Protein AF-X8CNL7-F1 (afdb_monomer)

Organism: NCBI:txid1299331

Structure (mmCIF, N/CA/C/O backbone):
data_AF-X8CNL7-F1
#
_entry.id   AF-X8CNL7-F1
#
loop_
_atom_site.group_PDB
_atom_site.id
_atom_site.type_symbol
_atom_site.label_atom_id
_atom_site.label_alt_id
_atom_site.label_comp_id
_atom_site.label_asym_id
_atom_site.label_entity_id
_atom_site.label_seq_id
_atom_site.pdbx_PDB_ins_code
_atom_site.Cartn_x
_atom_site.Cartn_y
_atom_site.Cartn_z
_atom_site.occupancy
_atom_site.B_iso_or_equiv
_atom_site.auth_seq_id
_atom_site.auth_comp_id
_atom_site.auth_asym_id
_atom_site.auth_atom_id
_atom_site.pdbx_PDB_model_num
ATOM 1 N N . MET A 1 1 ? -10.445 -4.625 23.470 1.00 90.12 1 MET A N 1
ATOM 2 C CA . MET A 1 1 ? -9.528 -5.441 22.653 1.00 90.12 1 MET A CA 1
ATOM 3 C C . MET A 1 1 ? -8.374 -4.558 22.228 1.00 90.12 1 MET A C 1
ATOM 5 O O . MET A 1 1 ? -8.635 -3.478 21.712 1.00 90.12 1 MET A O 1
ATOM 9 N N . MET A 1 2 ? -7.136 -4.964 22.494 1.00 90.94 2 MET A N 1
ATOM 10 C CA . MET A 1 2 ? -5.951 -4.296 21.955 1.00 90.94 2 MET A CA 1
ATOM 11 C C . MET A 1 2 ? -5.417 -5.150 20.812 1.00 90.94 2 MET A C 1
ATOM 13 O O . MET A 1 2 ? -5.308 -6.360 20.966 1.00 90.94 2 MET A O 1
ATOM 17 N N . ILE A 1 3 ? -5.121 -4.517 19.686 1.00 90.19 3 ILE A N 1
ATOM 18 C CA . ILE A 1 3 ? -4.454 -5.136 18.543 1.00 90.19 3 ILE A CA 1
ATOM 19 C C . ILE A 1 3 ? -3.115 -4.431 18.408 1.00 90.19 3 ILE A C 1
ATOM 21 O O . ILE A 1 3 ? -3.074 -3.202 18.453 1.00 90.19 3 ILE A O 1
ATOM 25 N N . PHE A 1 4 ? -2.031 -5.176 18.259 1.00 90.12 4 PHE A N 1
ATOM 26 C CA . PHE A 1 4 ? -0.707 -4.603 18.075 1.00 90.12 4 PHE A CA 1
ATOM 27 C C . PHE A 1 4 ? 0.145 -5.489 17.172 1.00 90.12 4 PHE A C 1
ATOM 29 O O . PHE A 1 4 ? -0.166 -6.656 16.959 1.00 90.12 4 PHE A O 1
ATOM 36 N N . GLY A 1 5 ? 1.212 -4.909 16.639 1.00 88.69 5 GLY A N 1
ATOM 37 C CA . GLY A 1 5 ? 2.216 -5.607 15.851 1.00 88.69 5 GLY A CA 1
ATOM 38 C C . GLY A 1 5 ? 3.513 -4.812 15.829 1.00 88.69 5 GLY A C 1
ATOM 39 O O . GLY A 1 5 ? 3.517 -3.597 16.062 1.00 88.69 5 GLY A O 1
ATOM 40 N N . SER A 1 6 ? 4.617 -5.497 15.566 1.00 87.44 6 SER A N 1
ATOM 41 C CA . SER A 1 6 ? 5.941 -4.895 15.477 1.00 87.44 6 SER A CA 1
ATOM 42 C C . SER A 1 6 ? 6.808 -5.614 14.450 1.00 87.44 6 SER A C 1
ATOM 44 O O . SER A 1 6 ? 6.557 -6.757 14.087 1.00 87.44 6 SER A O 1
ATOM 46 N N . GLU A 1 7 ? 7.823 -4.904 13.972 1.00 85.75 7 GLU A N 1
ATOM 47 C CA . GLU A 1 7 ? 8.844 -5.388 13.049 1.00 85.75 7 GLU A CA 1
ATOM 48 C C . GLU A 1 7 ? 10.213 -4.980 13.601 1.00 85.75 7 GLU A C 1
ATOM 50 O O . GLU A 1 7 ? 10.369 -3.863 14.111 1.00 85.75 7 GLU A O 1
ATOM 55 N N . ASN A 1 8 ? 11.196 -5.876 13.520 1.00 88.19 8 ASN A N 1
ATOM 56 C CA . ASN A 1 8 ? 12.549 -5.682 14.043 1.00 88.19 8 ASN A CA 1
ATOM 57 C C . ASN A 1 8 ? 13.656 -6.078 13.046 1.00 88.19 8 ASN A C 1
ATOM 59 O O . ASN A 1 8 ? 14.796 -6.325 13.450 1.00 88.19 8 ASN A O 1
ATOM 63 N N . THR A 1 9 ? 13.362 -6.124 11.745 1.00 85.56 9 THR A N 1
ATOM 64 C CA . THR A 1 9 ? 14.305 -6.518 10.687 1.00 85.56 9 THR A CA 1
ATOM 65 C C . THR A 1 9 ? 15.624 -5.742 10.743 1.00 85.56 9 THR A C 1
ATOM 67 O O . THR A 1 9 ? 16.690 -6.316 10.499 1.00 85.56 9 THR A O 1
ATOM 70 N N . SER A 1 10 ? 15.604 -4.455 11.107 1.00 86.06 10 SER A N 1
ATOM 71 C CA . SER A 1 10 ? 16.843 -3.682 11.290 1.00 86.06 10 SER A CA 1
ATOM 72 C C . SER A 1 10 ? 17.705 -4.224 12.434 1.00 86.06 10 SER A C 1
ATOM 74 O O . SER A 1 10 ? 18.915 -4.390 12.261 1.00 86.06 10 SER A O 1
ATOM 76 N N . SER A 1 11 ? 17.097 -4.567 13.573 1.00 88.19 11 SER A N 1
ATOM 77 C CA . SER A 1 11 ? 17.786 -5.244 14.678 1.00 88.19 11 SER A CA 1
ATOM 78 C C . SER A 1 11 ? 18.286 -6.630 14.273 1.00 88.19 11 SER A C 1
ATOM 80 O O . SER A 1 11 ? 19.449 -6.939 14.520 1.00 88.19 11 SER A O 1
ATOM 82 N N . ILE A 1 12 ? 17.467 -7.443 13.594 1.00 86.94 12 ILE A N 1
ATOM 83 C CA . ILE A 1 12 ? 17.865 -8.790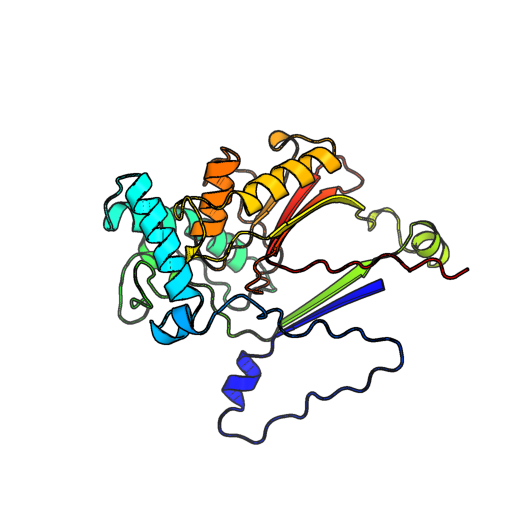 13.145 1.00 86.94 12 ILE A CA 1
ATOM 84 C C . ILE A 1 12 ? 19.127 -8.721 12.279 1.00 86.94 12 ILE A C 1
ATOM 86 O O . ILE A 1 12 ? 20.071 -9.475 12.506 1.00 86.94 12 ILE A O 1
ATOM 90 N N . ARG A 1 13 ? 19.184 -7.789 11.319 1.00 85.69 13 ARG A N 1
ATOM 91 C CA . ARG A 1 13 ? 20.371 -7.609 10.467 1.00 85.69 13 ARG A CA 1
ATOM 92 C C . ARG A 1 13 ? 21.580 -7.112 11.246 1.00 85.69 13 ARG A C 1
ATOM 94 O O . ARG A 1 13 ? 22.692 -7.564 10.987 1.00 85.69 13 ARG A O 1
ATOM 101 N N . TYR A 1 14 ? 21.380 -6.201 12.195 1.00 88.75 14 TYR A N 1
ATOM 102 C CA . TYR A 1 14 ? 22.463 -5.729 13.052 1.00 88.75 14 TYR A CA 1
ATOM 103 C C . TYR A 1 14 ? 23.063 -6.872 13.888 1.00 88.75 14 TYR A C 1
ATOM 105 O O . TYR A 1 14 ? 24.279 -6.938 14.042 1.00 88.75 14 TYR A O 1
ATOM 113 N N . PHE A 1 15 ? 22.250 -7.812 14.372 1.00 90.50 15 PHE A N 1
ATOM 114 C CA . PHE A 1 15 ? 22.705 -8.956 15.170 1.00 90.50 15 PHE A CA 1
ATOM 115 C C . PHE A 1 15 ? 22.973 -10.238 14.358 1.00 90.50 15 PHE A C 1
ATOM 117 O O . PHE A 1 15 ? 23.114 -11.304 14.949 1.00 90.50 15 PHE A O 1
ATOM 124 N N . ALA A 1 16 ? 23.072 -10.167 13.025 1.00 90.25 16 ALA A N 1
ATOM 125 C CA . ALA A 1 16 ? 23.247 -11.357 12.182 1.00 90.25 16 ALA A CA 1
ATOM 126 C C . ALA A 1 16 ? 24.501 -12.182 12.541 1.00 90.25 16 ALA A C 1
ATOM 128 O O . ALA A 1 16 ? 24.419 -13.405 12.619 1.00 90.25 16 ALA A O 1
ATOM 129 N N . ASP A 1 17 ? 25.612 -11.500 12.842 1.00 93.06 17 ASP A N 1
ATOM 130 C CA . ASP A 1 17 ? 26.907 -12.105 13.199 1.00 93.06 17 ASP A CA 1
ATOM 131 C C . ASP A 1 17 ? 27.286 -11.853 14.674 1.00 93.06 17 ASP A C 1
ATOM 133 O O . ASP A 1 17 ? 28.464 -11.752 15.023 1.00 93.06 17 ASP A O 1
ATOM 137 N N . ARG A 1 18 ? 26.291 -11.640 15.543 1.00 92.62 18 ARG A N 1
ATOM 138 C CA . ARG A 1 18 ? 26.471 -11.266 16.957 1.00 92.62 18 ARG A CA 1
ATOM 139 C C . ARG A 1 18 ? 25.543 -12.083 17.853 1.00 92.62 18 ARG A C 1
ATOM 141 O O . ARG A 1 18 ? 24.599 -12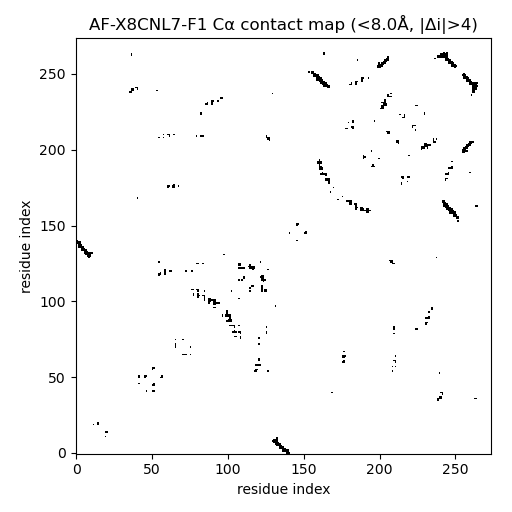.709 17.374 1.00 92.62 18 ARG A O 1
ATOM 148 N N . ASP A 1 19 ? 25.772 -12.009 19.160 1.00 90.94 19 ASP A N 1
ATOM 149 C CA . ASP A 1 19 ? 24.828 -12.544 20.140 1.00 90.94 19 ASP A CA 1
ATOM 150 C C . ASP A 1 19 ? 23.491 -11.813 20.016 1.00 90.94 19 ASP A C 1
ATOM 152 O O . ASP A 1 19 ? 23.419 -10.583 20.108 1.00 90.94 19 ASP A O 1
ATOM 156 N N . LYS A 1 20 ? 22.434 -12.579 19.750 1.00 88.06 20 LYS A N 1
ATOM 157 C CA . LYS A 1 20 ? 21.104 -12.031 19.507 1.00 88.06 20 LYS A CA 1
ATOM 158 C C . LYS A 1 20 ? 20.456 -11.643 20.837 1.00 88.06 20 LYS A C 1
ATOM 160 O O . LYS A 1 20 ? 20.507 -12.437 21.776 1.00 88.06 20 LYS A O 1
ATOM 165 N N . PRO A 1 21 ? 19.825 -10.462 20.925 1.00 82.62 21 PRO A N 1
ATOM 166 C CA . PRO A 1 21 ? 19.002 -10.130 22.076 1.00 82.62 21 PRO A CA 1
ATOM 167 C C . PRO A 1 21 ? 17.830 -11.110 22.179 1.00 82.62 21 PRO A C 1
ATOM 169 O O . PRO A 1 21 ? 17.233 -11.489 21.170 1.00 82.62 21 PRO A O 1
ATOM 172 N N . ASP A 1 22 ? 17.505 -11.501 23.407 1.00 82.94 22 ASP A N 1
ATOM 173 C CA . ASP A 1 22 ? 16.282 -12.238 23.689 1.00 82.94 22 ASP A CA 1
ATOM 174 C C . ASP A 1 22 ? 15.098 -11.264 23.648 1.00 82.94 22 ASP A C 1
ATOM 176 O O . ASP A 1 22 ? 15.059 -10.272 24.379 1.00 82.94 22 ASP A O 1
ATOM 180 N N . HIS A 1 23 ? 14.173 -11.520 22.728 1.00 77.19 23 HIS A N 1
ATOM 181 C CA . HIS A 1 23 ? 12.933 -10.764 22.561 1.00 77.19 23 HIS A CA 1
ATOM 182 C C . HIS A 1 23 ? 11.713 -11.554 23.038 1.00 77.19 23 HIS A C 1
ATOM 184 O O . HIS A 1 23 ? 10.586 -11.128 22.788 1.00 77.19 23 HIS A O 1
ATOM 190 N N . SER A 1 24 ? 11.921 -12.712 23.673 1.00 79.06 24 SER A N 1
ATOM 191 C CA . SER A 1 24 ? 10.829 -13.447 24.286 1.00 79.06 24 SER A CA 1
ATOM 192 C C . SER A 1 24 ? 10.202 -12.602 25.391 1.00 79.06 24 SER A C 1
ATOM 194 O O . SER A 1 24 ? 10.886 -11.966 26.193 1.00 79.06 24 SER A O 1
ATOM 196 N N . ASP A 1 25 ? 8.876 -12.566 25.393 1.00 72.75 25 ASP A N 1
ATOM 197 C CA . ASP A 1 25 ? 8.096 -11.902 26.423 1.00 72.75 25 ASP A CA 1
ATOM 198 C C . ASP A 1 25 ? 7.001 -12.859 26.889 1.00 72.75 25 ASP A C 1
ATOM 200 O O . ASP A 1 25 ? 6.460 -13.645 26.106 1.00 72.75 25 ASP A O 1
ATOM 204 N N . THR A 1 26 ? 6.699 -12.820 28.181 1.00 77.62 26 THR A N 1
ATOM 205 C CA . THR A 1 26 ? 5.620 -13.605 28.781 1.00 77.62 26 THR A CA 1
ATOM 206 C C . THR A 1 26 ? 4.558 -12.632 29.251 1.00 77.62 26 THR A C 1
ATOM 208 O O . THR A 1 26 ? 4.683 -12.012 30.304 1.00 77.62 26 THR A O 1
ATOM 211 N N . VAL A 1 27 ? 3.504 -12.486 28.455 1.00 71.44 27 VAL A N 1
ATOM 212 C CA . VAL A 1 27 ? 2.411 -11.570 28.778 1.00 71.44 27 VAL A CA 1
ATOM 213 C C . VAL A 1 27 ? 1.402 -12.282 29.677 1.00 71.44 27 VAL A C 1
ATOM 215 O O . VAL A 1 27 ? 0.866 -13.329 29.314 1.00 71.44 27 VAL A O 1
ATOM 218 N N . GLU A 1 28 ? 1.101 -11.702 30.839 1.00 76.19 28 GLU A N 1
ATOM 219 C CA . GLU A 1 28 ? -0.030 -12.144 31.657 1.00 76.19 28 GLU A CA 1
ATOM 220 C C . GLU A 1 28 ? -1.354 -11.775 30.962 1.00 76.19 28 GLU A C 1
ATOM 222 O O . GLU A 1 28 ? -1.642 -10.601 30.722 1.00 76.19 28 GLU A O 1
ATOM 227 N N . GLY A 1 29 ? -2.179 -12.775 30.635 1.00 73.81 29 GLY A N 1
ATOM 228 C CA . GLY A 1 29 ? -3.486 -12.587 29.998 1.00 73.81 29 GLY A CA 1
ATOM 229 C C . GLY A 1 29 ? -3.709 -13.496 28.789 1.00 73.81 29 GLY A C 1
ATOM 230 O O . GLY A 1 29 ? -2.989 -14.466 28.577 1.00 73.81 29 GLY A O 1
ATOM 231 N N . SER A 1 30 ? -4.745 -13.198 28.002 1.00 79.88 30 SER A N 1
ATOM 232 C CA . SER A 1 30 ? -5.021 -13.891 26.740 1.00 79.88 30 SER A CA 1
ATOM 233 C C . SER A 1 30 ? -4.338 -13.162 25.581 1.00 79.88 30 SER A C 1
ATOM 235 O O . SER A 1 30 ? -4.746 -12.049 25.238 1.00 79.88 30 SER A O 1
ATOM 237 N N . LEU A 1 31 ? -3.335 -13.793 24.975 1.00 82.94 31 LEU A N 1
ATOM 238 C CA . LEU A 1 31 ? -2.714 -13.358 23.726 1.00 82.94 31 LEU A CA 1
ATOM 239 C C . LEU A 1 31 ? -3.103 -14.338 22.616 1.00 82.94 31 LEU A C 1
ATOM 241 O O . LEU A 1 31 ? -2.922 -15.544 22.762 1.00 82.94 31 LEU A O 1
ATOM 245 N N . GLU A 1 32 ? -3.631 -13.810 21.517 1.00 84.19 32 GLU A N 1
ATOM 246 C CA . GLU A 1 32 ? -3.827 -14.553 20.273 1.00 84.19 32 GLU A CA 1
ATOM 247 C C . GLU A 1 32 ? -2.722 -14.124 19.305 1.00 84.19 32 GLU A C 1
ATOM 249 O O . GLU A 1 32 ? -2.742 -12.998 18.805 1.00 84.19 32 GLU A O 1
ATOM 254 N N . ASP A 1 33 ? -1.743 -15.001 19.080 1.00 82.19 33 ASP A N 1
ATOM 255 C CA . ASP A 1 33 ? -0.724 -14.793 18.054 1.00 82.19 33 ASP A CA 1
ATOM 256 C C . ASP A 1 33 ? -1.271 -15.249 16.696 1.00 82.19 33 ASP A C 1
ATOM 258 O O . ASP A 1 33 ? -1.655 -16.408 16.522 1.00 82.19 33 ASP A O 1
ATOM 262 N N . ARG A 1 34 ? -1.329 -14.318 15.740 1.00 81.12 34 ARG A N 1
ATOM 263 C CA . ARG A 1 34 ? -1.816 -14.555 14.372 1.00 81.12 34 ARG A CA 1
ATOM 264 C C . ARG A 1 34 ? -0.695 -14.922 13.396 1.00 81.12 34 ARG A C 1
ATOM 266 O O . ARG A 1 34 ? -0.958 -15.103 12.208 1.00 81.12 34 ARG A O 1
ATOM 273 N N . GLY A 1 35 ? 0.535 -15.052 13.889 1.00 78.62 35 GLY A N 1
ATOM 274 C CA . GLY A 1 35 ? 1.708 -15.395 13.103 1.00 78.62 35 GLY A CA 1
ATOM 275 C C . GLY A 1 35 ? 2.064 -14.332 12.064 1.00 78.62 35 GLY A C 1
ATOM 276 O O . GLY A 1 35 ? 1.620 -13.186 12.112 1.00 78.62 35 GLY A O 1
ATOM 277 N N . PHE A 1 36 ? 2.888 -14.732 11.097 1.00 68.06 36 PHE A N 1
ATOM 278 C CA . PHE A 1 36 ? 3.381 -13.836 10.048 1.00 68.06 36 PHE A CA 1
ATOM 279 C C . PHE A 1 36 ? 2.400 -13.631 8.883 1.00 68.06 36 PHE A C 1
ATOM 281 O O . PHE A 1 36 ? 2.638 -12.768 8.043 1.00 68.06 36 PHE A O 1
ATOM 288 N N . GLY A 1 37 ? 1.327 -14.428 8.803 1.00 66.94 37 GLY A N 1
ATOM 289 C CA . GLY A 1 37 ? 0.326 -14.319 7.735 1.00 66.94 37 GLY A CA 1
ATOM 290 C C . GLY A 1 37 ? 0.812 -14.748 6.343 1.00 66.94 37 GLY A C 1
ATOM 291 O O . GLY A 1 37 ? 0.239 -14.324 5.347 1.00 66.94 37 GLY A O 1
ATOM 292 N N . TYR A 1 38 ? 1.860 -15.578 6.245 1.00 64.75 38 TYR A N 1
ATOM 293 C CA . TYR A 1 38 ? 2.406 -16.022 4.951 1.00 64.75 38 TYR A CA 1
ATOM 294 C C . TYR A 1 38 ? 1.690 -17.230 4.327 1.00 64.75 38 TYR A C 1
ATOM 296 O O . TYR A 1 38 ? 2.027 -17.644 3.213 1.00 64.75 38 TYR A O 1
ATOM 304 N N . ASP A 1 39 ? 0.711 -17.803 5.024 1.00 63.47 39 ASP A N 1
ATOM 305 C CA . ASP A 1 39 ? 0.024 -19.013 4.586 1.00 63.47 39 ASP A CA 1
ATOM 306 C C . ASP A 1 39 ? -0.715 -18.783 3.255 1.00 63.47 39 ASP A C 1
ATOM 308 O O . ASP A 1 39 ? -1.559 -17.899 3.119 1.00 63.47 39 ASP A O 1
ATOM 312 N N . GLY A 1 40 ? -0.388 -19.590 2.239 1.00 64.25 40 GLY A N 1
ATOM 313 C 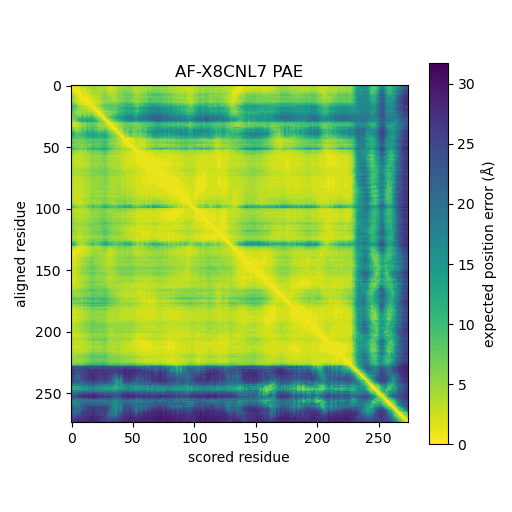CA . GLY A 1 40 ? -1.033 -19.543 0.920 1.00 64.25 40 GLY A CA 1
ATOM 314 C C . GLY A 1 40 ? -0.550 -18.436 -0.032 1.00 64.25 40 GLY A C 1
ATOM 315 O O . GLY A 1 40 ? -1.130 -18.282 -1.115 1.00 64.25 40 GLY A O 1
ATOM 316 N N . LEU A 1 41 ? 0.497 -17.679 0.326 1.00 65.00 41 LEU A N 1
ATOM 317 C CA . LEU A 1 41 ? 1.161 -16.722 -0.580 1.00 65.00 41 LEU A CA 1
ATOM 318 C C . LEU A 1 41 ? 2.048 -17.401 -1.628 1.00 65.00 41 LEU A C 1
ATOM 320 O O . LEU A 1 41 ? 2.232 -16.874 -2.724 1.00 65.00 41 LEU A O 1
ATOM 324 N N . PHE A 1 42 ? 2.599 -18.559 -1.278 1.00 72.75 42 PHE A N 1
ATOM 325 C CA . PHE A 1 42 ? 3.479 -19.348 -2.127 1.00 72.75 42 PHE A CA 1
ATOM 326 C C . PHE A 1 42 ? 2.953 -20.778 -2.184 1.00 72.75 42 PHE A C 1
ATOM 328 O O . PHE A 1 42 ? 2.459 -21.304 -1.186 1.00 72.75 42 PHE A O 1
ATOM 335 N N . ASP A 1 43 ? 3.079 -21.401 -3.346 1.00 79.50 43 ASP A N 1
ATOM 336 C CA . ASP A 1 43 ? 2.895 -22.837 -3.523 1.00 79.50 43 ASP A CA 1
ATOM 337 C C . ASP A 1 43 ? 4.205 -23.461 -4.031 1.00 79.50 43 ASP A C 1
ATOM 339 O O . ASP A 1 43 ? 5.103 -22.767 -4.520 1.00 79.50 43 ASP A O 1
ATOM 343 N N . ASP A 1 44 ? 4.336 -24.782 -3.917 1.00 83.88 44 ASP A N 1
ATOM 344 C CA . ASP A 1 44 ? 5.562 -25.480 -4.319 1.00 83.88 44 ASP A CA 1
ATOM 345 C C . ASP A 1 44 ? 5.929 -25.222 -5.792 1.00 83.88 44 ASP A C 1
ATOM 347 O O . ASP A 1 44 ? 7.108 -25.178 -6.150 1.00 83.88 44 ASP A O 1
ATOM 351 N N . TYR A 1 45 ? 4.929 -25.009 -6.655 1.00 88.06 45 TYR A N 1
ATOM 352 C CA . TYR A 1 45 ? 5.131 -24.779 -8.082 1.00 88.06 45 TYR A CA 1
ATOM 353 C C . TYR A 1 45 ? 5.730 -23.395 -8.363 1.00 88.06 45 TYR A C 1
ATOM 355 O O . TYR A 1 45 ? 6.733 -23.278 -9.067 1.00 88.06 45 TYR A O 1
ATOM 363 N N . THR A 1 46 ? 5.153 -22.340 -7.798 1.00 86.88 46 THR A N 1
ATOM 364 C CA . THR A 1 46 ? 5.631 -20.955 -7.890 1.00 86.88 46 THR A CA 1
ATOM 365 C C . THR A 1 46 ? 7.031 -20.828 -7.287 1.00 86.88 46 THR A C 1
ATOM 367 O O . THR A 1 46 ? 7.916 -20.232 -7.910 1.00 86.88 46 THR A O 1
ATOM 370 N N . VAL A 1 47 ? 7.287 -21.477 -6.146 1.00 86.06 47 VAL A N 1
ATOM 371 C CA . VAL A 1 47 ? 8.619 -21.552 -5.522 1.00 86.06 47 VAL A CA 1
ATOM 372 C C . VAL A 1 47 ? 9.630 -22.243 -6.435 1.00 86.06 47 VAL A C 1
ATOM 374 O O . VAL A 1 47 ? 10.717 -21.701 -6.646 1.00 86.06 47 VAL A O 1
ATOM 377 N N . ALA A 1 48 ? 9.273 -23.381 -7.042 1.00 89.25 48 ALA A N 1
ATOM 378 C CA . ALA A 1 48 ? 10.144 -24.101 -7.977 1.00 89.25 48 ALA A CA 1
ATOM 379 C C . ALA A 1 48 ? 10.549 -23.261 -9.204 1.00 89.25 48 ALA A C 1
ATOM 381 O O . ALA A 1 48 ? 11.598 -23.508 -9.797 1.00 89.25 48 ALA A O 1
ATOM 382 N N . HIS A 1 49 ? 9.758 -22.243 -9.557 1.00 90.62 49 HIS A N 1
ATOM 383 C CA . HIS A 1 49 ? 10.025 -21.323 -10.667 1.00 90.62 49 HIS A CA 1
ATOM 384 C C . HIS A 1 49 ? 10.602 -19.968 -10.220 1.00 90.62 49 HIS A C 1
ATOM 386 O O . HIS A 1 49 ? 10.668 -19.028 -11.011 1.00 90.62 49 HIS A O 1
ATOM 392 N N . GLY A 1 50 ? 11.049 -19.850 -8.966 1.00 85.19 50 GLY A N 1
ATOM 393 C CA . GLY A 1 50 ? 11.725 -18.655 -8.455 1.00 85.19 50 GLY A CA 1
ATOM 394 C C . GLY A 1 50 ? 10.794 -17.518 -8.021 1.00 85.19 50 GLY A C 1
ATOM 395 O O . GLY A 1 50 ? 11.277 -16.437 -7.682 1.00 85.19 50 GLY A O 1
ATOM 396 N N . LEU A 1 51 ? 9.477 -17.743 -7.954 1.00 85.12 51 LEU A N 1
ATOM 397 C CA . LEU A 1 51 ? 8.483 -16.770 -7.474 1.00 85.12 51 LEU A CA 1
ATOM 398 C C . LEU A 1 51 ? 8.375 -16.760 -5.940 1.00 85.12 51 LEU A C 1
ATOM 400 O O . LEU A 1 51 ? 7.289 -16.768 -5.369 1.00 85.12 51 LEU A O 1
ATOM 404 N N . ILE A 1 52 ? 9.526 -16.732 -5.270 1.00 79.19 52 ILE A N 1
ATOM 405 C CA . ILE A 1 52 ? 9.655 -16.861 -3.808 1.00 79.19 52 ILE A CA 1
ATOM 406 C C . ILE A 1 52 ? 9.503 -15.503 -3.108 1.00 79.19 52 ILE A C 1
ATOM 408 O O . ILE A 1 52 ? 9.122 -15.425 -1.947 1.00 79.19 52 ILE A O 1
ATOM 412 N N . GLY A 1 53 ? 9.830 -14.410 -3.800 1.00 79.69 53 GLY A N 1
ATOM 413 C CA . GLY A 1 53 ? 9.782 -13.060 -3.243 1.00 79.69 53 GLY A CA 1
ATOM 414 C C . GLY A 1 53 ? 8.632 -12.236 -3.808 1.00 79.69 53 GLY A C 1
ATOM 415 O O . GLY A 1 53 ? 8.352 -12.295 -5.007 1.00 79.69 53 GLY A O 1
ATOM 416 N N . ALA A 1 54 ? 8.048 -11.380 -2.966 1.00 84.69 54 ALA A N 1
ATOM 417 C CA . ALA A 1 54 ? 7.023 -10.423 -3.378 1.00 84.69 54 ALA A CA 1
ATOM 418 C C . ALA A 1 54 ? 7.424 -9.577 -4.610 1.00 84.69 54 ALA A C 1
ATOM 420 O O . ALA A 1 54 ? 6.593 -9.461 -5.510 1.00 84.69 54 ALA A O 1
ATOM 421 N N . PRO A 1 55 ? 8.670 -9.057 -4.748 1.00 88.44 55 PRO A N 1
ATOM 422 C CA . PRO A 1 55 ? 9.042 -8.271 -5.927 1.00 88.44 55 PRO A CA 1
ATOM 423 C C . PRO A 1 55 ? 8.864 -9.012 -7.256 1.00 88.44 55 PRO A C 1
ATOM 425 O O . PRO A 1 55 ? 8.389 -8.419 -8.219 1.00 88.44 55 PRO A O 1
ATOM 428 N N . ALA A 1 56 ? 9.199 -10.306 -7.310 1.00 90.00 56 ALA A N 1
ATOM 429 C CA . ALA A 1 56 ? 9.087 -11.090 -8.538 1.00 90.00 56 ALA A CA 1
ATOM 430 C C . ALA A 1 56 ? 7.620 -11.310 -8.938 1.00 90.00 56 ALA A C 1
ATOM 432 O O . ALA A 1 56 ? 7.269 -11.162 -10.105 1.00 90.00 56 ALA A O 1
ATOM 433 N N . GLN A 1 57 ? 6.753 -11.613 -7.968 1.00 90.31 57 GLN A N 1
ATOM 434 C CA . GLN A 1 57 ? 5.325 -11.812 -8.224 1.00 90.31 57 GLN A CA 1
ATOM 435 C C . GLN A 1 57 ? 4.618 -10.506 -8.599 1.00 90.31 57 GLN A C 1
ATOM 437 O O . GLN A 1 57 ? 3.890 -10.462 -9.589 1.00 90.31 57 GLN A O 1
ATOM 442 N N . TYR A 1 58 ? 4.870 -9.423 -7.860 1.00 92.19 58 TYR A N 1
ATOM 443 C CA . TYR A 1 58 ? 4.308 -8.115 -8.191 1.00 92.19 58 TYR A CA 1
ATOM 444 C C . TYR A 1 58 ? 4.834 -7.593 -9.531 1.00 92.19 58 TYR A C 1
ATOM 446 O O . TYR A 1 58 ? 4.054 -7.041 -10.298 1.00 92.19 58 TYR A O 1
ATOM 454 N N . GLY A 1 59 ? 6.095 -7.871 -9.882 1.00 94.38 59 GLY A N 1
ATOM 455 C CA . GLY A 1 59 ? 6.659 -7.524 -11.188 1.00 94.38 59 GLY A CA 1
ATOM 456 C C . GLY A 1 59 ? 5.938 -8.190 -12.366 1.00 94.38 59 GLY A C 1
ATOM 457 O O . GLY A 1 59 ? 5.798 -7.570 -13.424 1.00 94.38 59 GLY A O 1
ATOM 458 N N . LEU A 1 60 ? 5.414 -9.412 -12.191 1.00 94.75 60 LEU A N 1
ATOM 459 C CA . LEU A 1 60 ? 4.555 -10.059 -13.192 1.00 94.75 60 LEU A CA 1
ATOM 460 C C . LEU A 1 60 ? 3.227 -9.312 -13.364 1.00 94.75 60 LEU A C 1
ATOM 462 O O . LEU A 1 60 ? 2.836 -9.025 -14.494 1.00 94.75 60 LEU A O 1
ATOM 466 N N . LEU A 1 61 ? 2.561 -8.966 -12.259 1.00 95.44 61 LEU A N 1
ATOM 467 C CA . LEU A 1 61 ? 1.291 -8.226 -12.272 1.00 95.44 61 LEU A CA 1
ATOM 468 C C . LEU A 1 61 ? 1.455 -6.824 -12.879 1.00 95.44 61 LEU A C 1
ATOM 470 O O . LEU A 1 61 ? 0.642 -6.378 -13.686 1.00 95.44 61 LEU A O 1
ATOM 474 N N . GLU A 1 62 ? 2.548 -6.150 -12.540 1.00 96.50 62 GLU A N 1
ATOM 475 C CA . GLU A 1 62 ? 2.905 -4.828 -13.047 1.00 96.50 62 GLU A CA 1
ATOM 476 C C . GLU A 1 62 ? 3.118 -4.852 -14.568 1.00 96.50 62 GLU A C 1
ATOM 478 O O . GLU A 1 62 ? 2.575 -4.028 -15.307 1.00 96.50 62 GLU A O 1
ATOM 483 N N . ASN A 1 63 ? 3.848 -5.854 -15.066 1.00 97.88 63 ASN A N 1
ATOM 484 C CA . ASN A 1 63 ? 4.042 -6.046 -16.499 1.00 97.88 63 ASN A CA 1
ATOM 485 C C . ASN A 1 63 ? 2.763 -6.480 -17.226 1.00 97.88 63 ASN A C 1
ATOM 487 O O . ASN A 1 63 ? 2.562 -6.079 -18.374 1.00 97.88 63 ASN A O 1
ATOM 491 N N . ALA A 1 64 ? 1.886 -7.248 -16.576 1.00 97.25 64 ALA A N 1
ATOM 492 C CA . ALA A 1 64 ? 0.575 -7.594 -17.115 1.00 97.25 64 ALA A CA 1
ATOM 493 C C . ALA A 1 64 ? -0.291 -6.333 -17.289 1.00 97.25 64 ALA A C 1
ATOM 495 O O . ALA A 1 64 ? -0.828 -6.098 -18.375 1.00 97.25 64 ALA A O 1
ATOM 496 N N . ARG A 1 65 ? -0.353 -5.462 -16.271 1.00 97.44 65 ARG A N 1
ATOM 497 C CA . ARG A 1 65 ? -1.026 -4.157 -16.372 1.00 97.44 65 ARG A CA 1
ATOM 498 C C . ARG A 1 65 ? -0.425 -3.297 -17.485 1.00 97.44 65 ARG A C 1
ATOM 500 O O . ARG A 1 65 ? -1.168 -2.791 -18.323 1.00 97.44 65 ARG A O 1
ATOM 507 N N . ARG A 1 66 ? 0.905 -3.180 -17.555 1.00 98.12 66 ARG A N 1
ATOM 508 C CA . ARG A 1 66 ? 1.596 -2.447 -18.631 1.00 98.12 66 ARG A CA 1
ATOM 509 C C . ARG A 1 66 ? 1.199 -2.946 -20.020 1.00 98.12 66 ARG A C 1
ATOM 511 O O . ARG A 1 66 ? 0.949 -2.134 -20.909 1.00 98.12 66 ARG A O 1
ATOM 518 N N . ALA A 1 67 ? 1.136 -4.267 -20.203 1.00 98.06 67 ALA A N 1
ATOM 519 C CA . ALA A 1 67 ? 0.731 -4.879 -21.464 1.00 98.06 67 ALA A CA 1
ATOM 520 C C . ALA A 1 67 ? -0.718 -4.522 -21.834 1.00 98.06 67 ALA A C 1
ATOM 522 O O . ALA A 1 67 ? -0.959 -4.138 -22.977 1.00 98.06 67 ALA A O 1
ATOM 523 N N . ARG A 1 68 ? -1.657 -4.561 -20.874 1.00 97.25 68 ARG A N 1
ATOM 524 C CA . ARG A 1 68 ? -3.053 -4.121 -21.074 1.00 97.25 68 ARG A CA 1
ATOM 525 C C . ARG A 1 68 ? -3.146 -2.660 -21.516 1.00 97.25 68 ARG A C 1
ATOM 527 O O . ARG A 1 68 ? -3.958 -2.346 -22.379 1.00 97.25 68 ARG A O 1
ATOM 534 N N . LEU A 1 69 ? -2.324 -1.780 -20.945 1.00 97.00 69 LEU A N 1
ATOM 535 C CA . LEU A 1 69 ? -2.313 -0.352 -21.282 1.00 97.00 69 LEU A CA 1
ATOM 536 C C . LEU A 1 69 ? -1.579 -0.029 -22.593 1.00 97.00 69 LEU A C 1
ATOM 538 O O . LEU A 1 69 ? -1.664 1.096 -23.076 1.00 97.00 69 LEU A O 1
ATOM 542 N N . GLY A 1 70 ? -0.849 -0.987 -23.174 1.00 97.94 70 GLY A N 1
ATOM 543 C CA . GLY A 1 70 ? -0.069 -0.765 -24.394 1.00 97.94 70 GLY A CA 1
ATOM 544 C C . GLY A 1 70 ? 1.113 0.194 -24.209 1.00 97.94 70 GLY A C 1
ATOM 545 O O . GLY A 1 70 ? 1.597 0.764 -25.185 1.00 97.94 70 GLY A O 1
ATOM 546 N N . LEU A 1 71 ? 1.581 0.380 -22.971 1.00 98.19 71 LEU A N 1
ATOM 547 C CA . LEU A 1 71 ? 2.652 1.321 -22.650 1.00 98.19 71 LEU A CA 1
ATOM 548 C C . LEU A 1 71 ? 4.037 0.720 -22.901 1.00 98.19 71 LEU A C 1
ATOM 550 O O . LEU A 1 71 ? 4.300 -0.468 -22.653 1.00 98.19 71 LEU A O 1
ATOM 554 N N . SER A 1 72 ? 4.962 1.573 -23.348 1.00 98.38 72 SER A N 1
ATOM 555 C CA . SER A 1 72 ? 6.371 1.205 -23.427 1.00 98.38 72 SER A CA 1
ATOM 556 C C . SER A 1 72 ? 6.958 0.999 -22.025 1.00 98.38 72 SER A C 1
ATOM 558 O O . SER A 1 72 ? 6.411 1.447 -21.016 1.00 98.38 72 SER A O 1
ATOM 560 N N . VAL A 1 73 ? 8.107 0.323 -21.944 1.00 97.62 73 VAL A N 1
ATOM 561 C CA . VAL A 1 73 ? 8.818 0.131 -20.666 1.00 97.62 73 VAL A CA 1
ATOM 562 C C . VAL A 1 73 ? 9.193 1.474 -20.029 1.00 97.62 73 VAL A C 1
ATOM 564 O O . VAL A 1 73 ? 9.108 1.619 -18.812 1.00 97.62 73 VAL A O 1
ATOM 567 N N . ALA A 1 74 ? 9.607 2.454 -20.838 1.00 97.19 74 ALA A N 1
ATOM 568 C CA . ALA A 1 74 ? 10.007 3.768 -20.346 1.00 97.19 74 ALA A CA 1
ATOM 569 C C . ALA A 1 74 ? 8.805 4.572 -19.830 1.00 97.19 74 ALA A C 1
ATOM 571 O O . ALA A 1 74 ? 8.889 5.145 -18.743 1.00 97.19 74 ALA A O 1
ATOM 572 N N . ASP A 1 75 ? 7.691 4.554 -20.565 1.00 98.19 75 ASP A N 1
ATOM 573 C CA . ASP A 1 75 ? 6.481 5.296 -20.194 1.00 98.19 75 ASP A CA 1
ATOM 574 C C . ASP A 1 75 ? 5.861 4.730 -18.918 1.00 98.19 75 ASP A C 1
ATOM 576 O O . ASP A 1 75 ? 5.591 5.470 -17.978 1.00 98.19 75 ASP A O 1
ATOM 580 N N . TYR A 1 76 ? 5.748 3.403 -18.813 1.00 98.19 76 TYR A N 1
ATOM 581 C CA . TYR A 1 76 ? 5.214 2.775 -17.605 1.00 98.19 76 TYR A CA 1
ATOM 582 C C . TYR A 1 76 ? 6.104 3.015 -16.381 1.00 98.19 76 TYR A C 1
ATOM 584 O O . TYR A 1 76 ? 5.624 3.210 -15.266 1.00 98.19 76 TYR A O 1
ATOM 592 N N . ARG A 1 77 ? 7.430 3.044 -16.570 1.00 97.75 77 ARG A N 1
ATOM 593 C CA . ARG A 1 77 ? 8.348 3.399 -15.483 1.00 97.75 77 ARG A CA 1
ATOM 594 C C . ARG A 1 77 ? 8.134 4.836 -15.020 1.00 97.75 77 ARG A C 1
ATOM 596 O O . ARG A 1 77 ? 8.183 5.078 -13.816 1.00 97.75 77 ARG A O 1
ATOM 603 N N . ARG A 1 78 ? 7.887 5.765 -15.947 1.00 98.00 78 ARG A N 1
ATOM 604 C CA . ARG A 1 78 ? 7.532 7.149 -15.619 1.00 98.00 78 ARG A CA 1
ATOM 605 C C . ARG A 1 78 ? 6.223 7.215 -14.833 1.00 98.00 78 ARG A C 1
ATOM 607 O O . ARG A 1 78 ? 6.238 7.850 -13.785 1.00 98.00 78 ARG A O 1
ATOM 614 N N . GLU A 1 79 ? 5.178 6.486 -15.233 1.00 97.44 79 GLU A N 1
ATOM 615 C CA . GLU A 1 79 ? 3.925 6.414 -14.458 1.00 97.44 79 GLU A CA 1
ATOM 616 C C . GLU A 1 79 ? 4.159 5.916 -13.024 1.00 97.44 79 GLU A C 1
ATOM 618 O O . GLU A 1 79 ? 3.659 6.512 -12.072 1.00 97.44 79 GLU A O 1
ATOM 623 N N . MET A 1 80 ? 4.969 4.864 -12.833 1.00 97.81 80 MET A N 1
ATOM 624 C CA . MET A 1 80 ? 5.327 4.390 -11.486 1.00 97.81 80 MET A CA 1
ATOM 625 C C . MET A 1 80 ? 6.036 5.477 -10.662 1.00 97.81 80 MET A C 1
ATOM 627 O O . MET A 1 80 ? 5.776 5.626 -9.468 1.00 97.81 80 MET A O 1
ATOM 631 N N . GLY A 1 81 ? 6.938 6.240 -11.286 1.00 97.25 81 GLY A N 1
ATOM 632 C CA . GLY A 1 81 ? 7.635 7.353 -10.642 1.00 97.25 81 GLY A CA 1
ATOM 633 C C . GLY A 1 81 ? 6.705 8.508 -10.270 1.00 97.25 81 GLY A C 1
ATOM 634 O O . GLY A 1 81 ? 6.813 9.042 -9.167 1.00 97.25 81 GLY A O 1
ATOM 635 N N . GLU A 1 82 ? 5.786 8.876 -11.161 1.00 96.88 82 GLU A N 1
ATOM 636 C CA . GLU A 1 82 ? 4.779 9.923 -10.944 1.00 96.88 82 GLU A CA 1
ATOM 637 C C . GLU A 1 82 ? 3.809 9.547 -9.827 1.00 96.88 82 GLU A C 1
ATOM 639 O O . GLU A 1 82 ? 3.510 10.384 -8.976 1.00 96.88 82 GLU A O 1
ATOM 644 N N . LEU A 1 83 ? 3.421 8.272 -9.748 1.00 95.25 83 LEU A N 1
ATOM 645 C CA . LEU A 1 83 ? 2.613 7.755 -8.651 1.00 95.25 83 LEU A CA 1
ATOM 646 C C . LEU A 1 83 ? 3.342 7.850 -7.303 1.00 95.25 83 LEU A C 1
ATOM 648 O O . LEU A 1 83 ? 2.739 8.244 -6.308 1.00 95.25 83 LEU A O 1
ATOM 652 N N . PHE A 1 84 ? 4.624 7.468 -7.238 1.00 94.81 84 PHE A N 1
ATOM 653 C CA . PHE A 1 84 ? 5.349 7.311 -5.968 1.00 94.81 84 PHE A CA 1
ATOM 654 C C . PHE A 1 84 ? 6.077 8.567 -5.478 1.00 94.81 84 PHE A C 1
ATOM 656 O O . PHE A 1 84 ? 6.294 8.699 -4.270 1.00 94.81 84 PHE A O 1
ATOM 663 N N . ALA A 1 85 ? 6.418 9.526 -6.342 1.00 94.62 85 ALA A N 1
ATOM 664 C CA . ALA A 1 85 ? 7.076 10.761 -5.907 1.00 94.62 85 ALA A CA 1
ATOM 665 C C . ALA A 1 85 ? 6.277 11.506 -4.809 1.00 94.62 85 ALA A C 1
ATOM 667 O O . ALA A 1 85 ? 6.864 11.824 -3.766 1.00 94.62 85 ALA A O 1
ATOM 668 N N . PRO A 1 86 ? 4.945 11.691 -4.922 1.00 92.12 86 PRO A N 1
ATOM 669 C CA . PRO A 1 86 ? 4.154 12.298 -3.852 1.00 92.12 86 PRO A CA 1
ATOM 670 C C . PRO A 1 86 ? 4.142 11.494 -2.539 1.00 92.12 86 PRO A C 1
ATOM 672 O O . PRO A 1 86 ? 4.158 12.105 -1.467 1.00 92.12 86 PRO A O 1
ATOM 675 N N . PHE A 1 87 ? 4.190 10.151 -2.582 1.00 91.38 87 PHE A N 1
ATOM 676 C CA . PHE A 1 87 ? 4.321 9.325 -1.368 1.00 91.38 87 PHE A CA 1
ATOM 677 C C . PHE A 1 87 ? 5.603 9.673 -0.607 1.00 91.38 87 PHE A C 1
ATOM 679 O O . PHE A 1 87 ? 5.574 9.840 0.614 1.00 91.38 87 PHE A O 1
ATOM 686 N N . THR A 1 88 ? 6.725 9.849 -1.312 1.00 93.06 88 THR A N 1
ATOM 687 C CA . THR A 1 88 ? 8.004 10.183 -0.662 1.00 93.06 88 THR A CA 1
ATOM 688 C C . THR A 1 88 ? 7.985 11.564 -0.008 1.00 93.06 88 THR A C 1
ATOM 690 O O . THR A 1 88 ? 8.541 11.739 1.075 1.00 93.06 88 THR A O 1
ATOM 693 N N . LYS A 1 89 ? 7.281 12.533 -0.603 1.00 92.69 89 LYS A N 1
ATOM 694 C CA . LYS A 1 89 ? 7.092 13.875 -0.036 1.00 92.69 89 LYS A CA 1
ATOM 695 C C . LYS A 1 89 ? 6.295 13.849 1.264 1.00 92.69 89 LYS A C 1
ATOM 697 O O . LYS A 1 89 ? 6.587 14.614 2.186 1.00 92.69 89 LYS A O 1
ATOM 702 N N . VAL A 1 90 ? 5.286 12.985 1.353 1.00 90.69 90 VAL A N 1
ATOM 703 C CA . VAL A 1 90 ? 4.524 12.810 2.593 1.00 90.69 90 VAL A CA 1
ATOM 704 C C . VAL A 1 90 ? 5.342 12.043 3.632 1.00 90.69 90 VAL A C 1
ATOM 706 O O . VAL A 1 90 ? 5.423 12.480 4.782 1.00 90.69 90 VAL A O 1
ATOM 709 N N . ALA A 1 91 ? 6.025 10.969 3.231 1.00 90.06 91 ALA A N 1
ATOM 710 C CA . ALA A 1 91 ? 6.907 10.203 4.108 1.00 90.06 91 ALA A CA 1
ATOM 711 C C . ALA A 1 91 ? 8.035 11.065 4.702 1.00 90.06 91 ALA A C 1
ATOM 713 O O . ALA A 1 91 ? 8.325 10.950 5.888 1.00 90.06 91 ALA A O 1
ATOM 714 N N . ALA A 1 92 ? 8.613 11.988 3.927 1.00 92.62 92 ALA A N 1
ATOM 715 C CA . ALA A 1 92 ? 9.659 12.905 4.387 1.00 92.62 92 ALA A CA 1
ATOM 716 C C . ALA A 1 92 ? 9.224 13.825 5.540 1.00 92.62 92 ALA A C 1
ATOM 718 O O . ALA A 1 92 ? 10.056 14.285 6.319 1.00 92.62 92 ALA A O 1
ATOM 719 N N . LYS A 1 93 ? 7.919 14.085 5.670 1.00 92.69 93 LYS A N 1
ATOM 720 C CA . LYS A 1 93 ? 7.339 14.916 6.736 1.00 92.69 93 LYS A CA 1
ATOM 721 C C . LYS A 1 93 ? 6.796 14.094 7.902 1.00 92.69 93 LYS A C 1
ATOM 723 O O . LYS A 1 93 ? 6.367 14.669 8.900 1.00 92.69 93 LYS A O 1
ATOM 728 N N . ASN A 1 94 ? 6.776 12.770 7.776 1.00 90.69 94 ASN A N 1
ATOM 729 C CA . ASN A 1 94 ? 6.264 11.883 8.803 1.00 90.69 94 ASN A CA 1
ATOM 730 C C . ASN A 1 94 ? 7.379 11.561 9.814 1.00 90.69 94 ASN A C 1
ATOM 732 O O . ASN A 1 94 ? 8.341 10.886 9.446 1.00 90.69 94 ASN A O 1
ATOM 736 N N . PRO A 1 95 ? 7.258 11.966 11.093 1.00 90.44 95 PRO A N 1
ATOM 737 C CA . PRO A 1 95 ? 8.274 11.672 12.106 1.00 90.44 95 PRO A CA 1
ATOM 738 C C . PRO A 1 95 ? 8.442 10.170 12.382 1.00 90.44 95 PRO A C 1
ATOM 740 O O . PRO A 1 95 ? 9.455 9.767 12.945 1.00 90.44 95 PRO A O 1
ATOM 743 N N . PHE A 1 96 ? 7.469 9.342 11.990 1.00 89.00 96 PHE A N 1
ATOM 744 C CA . PHE A 1 96 ? 7.529 7.888 12.129 1.00 89.00 96 PHE A CA 1
ATOM 745 C C . PHE A 1 96 ? 8.161 7.187 10.918 1.00 89.00 96 PHE A C 1
ATOM 747 O O . PHE A 1 96 ? 8.359 5.975 10.953 1.00 89.00 96 PHE A O 1
ATOM 754 N N . ALA A 1 97 ? 8.475 7.906 9.835 1.00 88.69 97 ALA A N 1
ATOM 755 C CA . ALA A 1 97 ? 9.090 7.295 8.664 1.00 88.69 97 ALA A CA 1
ATOM 756 C C . ALA A 1 97 ? 10.553 6.923 8.940 1.00 88.69 97 ALA A C 1
ATOM 758 O O . ALA A 1 97 ? 11.379 7.768 9.277 1.00 88.69 97 ALA A O 1
ATOM 759 N N . SER A 1 98 ? 10.900 5.654 8.711 1.00 83.81 98 SER A N 1
ATOM 760 C CA . SER A 1 98 ? 12.280 5.175 8.868 1.00 83.81 98 SER A CA 1
ATOM 761 C C . SER A 1 98 ? 13.237 5.704 7.786 1.00 83.81 98 SER A C 1
ATOM 763 O O . SER A 1 98 ? 14.445 5.775 8.009 1.00 83.81 98 SER A O 1
ATOM 765 N N . SER A 1 99 ? 12.720 6.109 6.621 1.00 79.44 99 SER A N 1
ATOM 766 C CA . SER A 1 99 ? 13.507 6.734 5.552 1.00 79.44 99 SER A CA 1
ATOM 767 C C . SER A 1 99 ? 12.791 7.979 5.007 1.00 79.44 99 SER A C 1
ATOM 769 O O . SER A 1 99 ? 12.101 7.899 3.992 1.00 79.44 99 SER A O 1
ATOM 771 N N . PRO A 1 100 ? 12.931 9.138 5.676 1.00 83.31 100 PRO A N 1
ATOM 772 C CA . PRO A 1 100 ? 12.188 10.352 5.349 1.00 83.31 100 PRO A CA 1
ATOM 773 C C . PRO A 1 100 ? 12.911 11.189 4.279 1.00 83.31 100 PRO A C 1
ATOM 775 O O . PRO A 1 100 ? 13.303 12.326 4.526 1.00 83.31 100 PRO A O 1
ATOM 778 N N . VAL A 1 101 ? 13.135 10.625 3.089 1.00 92.12 101 VAL A N 1
ATOM 779 C CA . VAL A 1 101 ? 13.781 11.346 1.977 1.00 92.12 101 VAL A CA 1
ATOM 780 C C . VAL A 1 101 ? 12.770 11.565 0.861 1.00 92.12 101 VAL A C 1
ATOM 782 O O . VAL A 1 101 ? 12.330 10.599 0.241 1.00 92.12 101 VAL A O 1
ATOM 785 N N . GLU A 1 102 ? 12.436 12.829 0.598 1.00 95.44 102 GLU A N 1
ATOM 786 C CA . GLU A 1 102 ? 11.645 13.221 -0.573 1.00 95.44 102 GLU A CA 1
ATOM 787 C C . GLU A 1 102 ? 12.454 12.945 -1.845 1.00 95.44 102 GLU A C 1
ATOM 789 O O . GLU A 1 102 ? 13.656 13.214 -1.894 1.00 95.44 102 GLU A O 1
ATOM 794 N N . ARG A 1 103 ? 11.802 12.367 -2.854 1.00 95.75 103 ARG A N 1
ATOM 795 C CA . ARG A 1 103 ? 12.394 12.001 -4.140 1.00 95.75 103 ARG A CA 1
ATOM 796 C C . ARG A 1 103 ? 11.548 12.553 -5.273 1.00 95.75 103 ARG A C 1
ATOM 798 O O . ARG A 1 103 ? 10.321 12.473 -5.249 1.00 95.75 103 ARG A O 1
ATOM 805 N N . SER A 1 104 ? 12.220 13.062 -6.291 1.00 97.94 104 SER A N 1
ATOM 806 C CA . SER A 1 104 ? 11.604 13.419 -7.565 1.00 97.94 104 SER A CA 1
ATOM 807 C C . SER A 1 104 ? 11.305 12.182 -8.419 1.00 97.94 104 SER A C 1
ATOM 809 O O . SER A 1 104 ? 11.893 11.116 -8.230 1.00 97.94 104 SER A O 1
ATOM 811 N N . VAL A 1 105 ? 10.417 12.342 -9.404 1.00 97.81 105 VAL A N 1
ATOM 812 C CA . VAL A 1 105 ? 10.093 11.300 -10.394 1.00 97.81 105 VAL A CA 1
ATOM 813 C C . VAL A 1 105 ? 11.360 10.784 -11.075 1.00 97.81 105 VAL A C 1
ATOM 815 O O . VAL A 1 105 ? 11.601 9.578 -11.089 1.00 97.81 105 VAL A O 1
ATOM 818 N N . ASP A 1 106 ? 12.203 11.690 -11.577 1.00 98.12 106 ASP A N 1
ATOM 819 C CA . ASP A 1 106 ? 13.420 11.319 -12.299 1.00 98.12 106 ASP A CA 1
ATOM 820 C C . ASP A 1 106 ? 14.410 10.562 -11.397 1.00 98.12 106 ASP A C 1
ATOM 822 O O . ASP A 1 106 ? 15.013 9.584 -11.840 1.00 98.12 106 ASP A O 1
ATOM 826 N N . GLU A 1 107 ? 14.537 10.926 -10.115 1.00 97.38 107 GLU A N 1
ATOM 827 C CA . GLU A 1 107 ? 15.367 10.175 -9.162 1.00 97.38 107 GLU A CA 1
ATOM 828 C C . GLU A 1 107 ? 14.854 8.753 -8.915 1.00 97.38 107 GLU A C 1
ATOM 830 O O . GLU A 1 107 ? 15.661 7.831 -8.789 1.00 97.38 107 GLU A O 1
ATOM 835 N N . LEU A 1 108 ? 13.533 8.564 -8.834 1.00 96.44 108 LEU A N 1
ATOM 836 C CA . LEU A 1 108 ? 12.931 7.248 -8.602 1.00 96.44 108 LEU A CA 1
ATOM 837 C C . LEU A 1 108 ? 13.170 6.298 -9.780 1.00 96.44 108 LEU A C 1
ATOM 839 O O . LEU A 1 108 ? 13.462 5.117 -9.570 1.00 96.44 108 LEU A O 1
ATOM 843 N N . ILE A 1 109 ? 13.074 6.807 -11.011 1.00 97.00 109 ILE A N 1
ATOM 844 C CA . ILE A 1 109 ? 13.079 5.983 -12.229 1.00 97.00 109 ILE A CA 1
ATOM 845 C C . ILE A 1 109 ? 14.460 5.838 -12.872 1.00 97.00 109 ILE A C 1
ATOM 847 O O . ILE A 1 109 ? 14.678 4.902 -13.649 1.00 97.00 109 ILE A O 1
ATOM 851 N N . THR A 1 110 ? 15.393 6.749 -12.578 1.00 97.75 110 THR A N 1
ATOM 852 C CA . THR A 1 110 ? 16.742 6.709 -13.150 1.00 97.75 110 THR A CA 1
ATOM 853 C C . THR A 1 110 ? 17.547 5.596 -12.499 1.00 97.75 110 THR A C 1
ATOM 855 O O . THR A 1 110 ? 17.845 5.631 -11.302 1.00 97.75 110 THR A O 1
ATOM 858 N N . VAL A 1 111 ? 17.932 4.611 -13.309 1.00 97.50 111 VAL A N 1
ATOM 859 C CA . VAL A 1 111 ? 18.782 3.506 -12.869 1.00 97.50 111 VAL A CA 1
ATOM 860 C C . VAL A 1 111 ? 20.204 4.020 -12.682 1.00 97.50 111 VAL A C 1
ATOM 862 O O . VAL A 1 111 ? 20.827 4.535 -13.608 1.00 97.50 111 VAL A O 1
ATOM 865 N N . THR A 1 112 ? 20.721 3.857 -11.473 1.00 96.94 112 THR A N 1
ATOM 866 C CA . THR A 1 112 ? 22.101 4.192 -11.104 1.00 96.94 112 THR A CA 1
ATOM 867 C C . THR A 1 112 ? 22.696 3.045 -10.296 1.00 96.94 112 THR A C 1
ATOM 869 O O . THR A 1 112 ? 22.007 2.077 -9.981 1.00 96.94 112 THR A O 1
ATOM 872 N N . GLU A 1 113 ? 23.961 3.144 -9.899 1.00 95.69 113 GLU A N 1
ATOM 873 C CA . GLU A 1 113 ? 24.555 2.176 -8.969 1.00 95.69 113 GLU A CA 1
ATOM 874 C C . GLU A 1 113 ? 23.789 2.124 -7.628 1.00 95.69 113 GLU A C 1
ATOM 876 O O . GLU A 1 113 ? 23.498 1.051 -7.094 1.00 95.69 113 GLU A O 1
ATOM 881 N N . SER A 1 114 ? 23.373 3.287 -7.111 1.00 93.25 114 SER A N 1
ATOM 882 C CA . SER A 1 114 ? 22.634 3.401 -5.847 1.00 93.25 114 SER A CA 1
ATOM 883 C C . SER A 1 114 ? 21.125 3.147 -5.991 1.00 93.25 114 SER A C 1
ATOM 885 O O . SER A 1 114 ? 20.466 2.792 -5.005 1.00 93.25 114 SER A O 1
ATOM 887 N N . ASN A 1 115 ? 20.583 3.274 -7.205 1.00 96.19 115 ASN A N 1
ATOM 888 C CA . ASN A 1 115 ? 19.212 2.938 -7.596 1.00 96.19 115 ASN A CA 1
ATOM 889 C C . ASN A 1 115 ? 19.193 1.827 -8.662 1.00 96.19 115 ASN A C 1
ATOM 891 O O . ASN A 1 115 ? 18.582 1.957 -9.722 1.00 96.19 115 ASN A O 1
ATOM 895 N N . ARG A 1 116 ? 19.928 0.741 -8.402 1.00 96.31 116 ARG A N 1
ATOM 896 C CA . ARG A 1 116 ? 20.015 -0.400 -9.321 1.00 96.31 116 ARG A CA 1
ATOM 897 C C . ARG A 1 116 ? 18.660 -1.087 -9.502 1.00 96.31 116 ARG A C 1
ATOM 899 O O . ARG A 1 116 ? 17.801 -1.008 -8.622 1.00 96.31 116 ARG A O 1
ATOM 906 N N . MET A 1 117 ? 18.518 -1.841 -10.587 1.00 96.19 117 MET A N 1
ATOM 907 C CA . MET A 1 117 ? 17.384 -2.751 -10.765 1.00 96.19 117 MET A CA 1
ATOM 908 C C . MET A 1 117 ? 17.396 -3.847 -9.692 1.00 96.19 117 MET A C 1
ATOM 910 O O . MET A 1 117 ? 18.444 -4.432 -9.412 1.00 96.19 117 MET A O 1
ATOM 914 N N . ILE A 1 118 ? 16.235 -4.107 -9.090 1.00 92.69 118 ILE A N 1
ATOM 915 C CA . ILE A 1 118 ? 16.027 -5.233 -8.166 1.00 92.69 118 ILE A CA 1
ATOM 916 C C . ILE A 1 118 ? 15.475 -6.428 -8.936 1.00 92.69 118 ILE A C 1
ATOM 918 O O . ILE A 1 118 ? 16.043 -7.514 -8.904 1.00 92.69 118 ILE A O 1
ATOM 922 N N . CYS A 1 119 ? 14.391 -6.195 -9.662 1.00 92.44 119 CYS A N 1
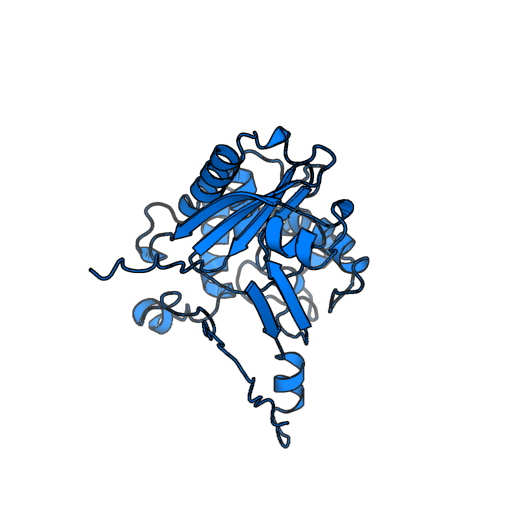ATOM 923 C CA . CYS A 1 119 ? 13.798 -7.088 -10.647 1.00 92.44 119 CYS A CA 1
ATOM 924 C C . CYS A 1 119 ? 13.022 -6.212 -11.633 1.00 92.44 119 CYS A C 1
ATOM 926 O O . CYS A 1 119 ? 12.770 -5.045 -11.338 1.00 92.44 119 CYS A O 1
ATOM 928 N N . ASP A 1 120 ? 12.681 -6.723 -12.810 1.00 94.50 120 ASP A N 1
ATOM 929 C CA . ASP A 1 120 ? 11.823 -5.961 -13.716 1.00 94.50 120 ASP A CA 1
ATOM 930 C C . ASP A 1 120 ? 10.396 -5.855 -13.131 1.00 94.50 120 ASP A C 1
ATOM 932 O O . ASP A 1 120 ? 9.888 -6.868 -12.643 1.00 94.50 120 ASP A O 1
ATOM 936 N N . PRO A 1 121 ? 9.747 -4.671 -13.136 1.00 95.75 121 PRO A N 1
ATOM 937 C CA . PRO A 1 121 ? 10.175 -3.398 -13.733 1.00 95.75 121 PRO A CA 1
ATOM 938 C C . PRO A 1 121 ? 10.791 -2.387 -12.741 1.00 95.75 121 PRO A C 1
ATOM 940 O O . PRO A 1 121 ? 10.928 -1.207 -13.074 1.00 95.75 121 PRO A O 1
ATOM 943 N N . TYR A 1 122 ? 11.173 -2.817 -11.536 1.00 95.75 122 TYR A N 1
ATOM 944 C CA . TYR A 1 122 ? 11.505 -1.954 -10.401 1.00 95.75 122 TYR A CA 1
ATOM 945 C C . TYR A 1 122 ? 13.016 -1.676 -10.205 1.00 95.75 122 TYR A C 1
ATOM 947 O O . TYR A 1 122 ? 13.796 -2.569 -9.835 1.00 95.75 122 TYR A O 1
ATOM 955 N N . P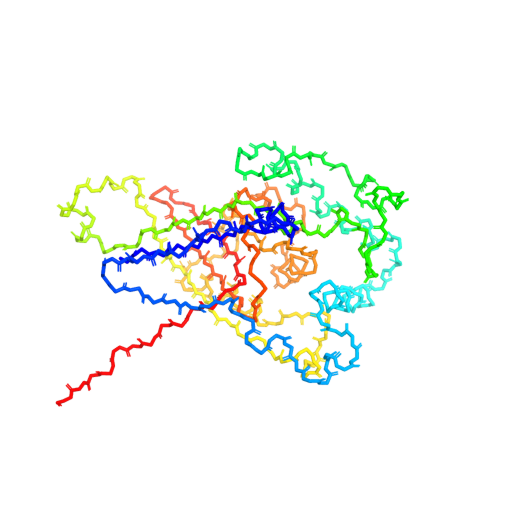RO A 1 123 ? 13.448 -0.406 -10.316 1.00 96.19 123 PRO A N 1
ATOM 956 C CA . PRO A 1 123 ? 14.610 0.109 -9.602 1.00 96.19 123 PRO A CA 1
ATOM 957 C C . PRO A 1 123 ? 14.389 0.057 -8.085 1.00 96.19 123 PRO A C 1
ATOM 959 O O . PRO A 1 123 ? 13.259 0.081 -7.595 1.00 96.19 123 PRO A O 1
ATOM 962 N N . ARG A 1 124 ? 15.480 0.041 -7.318 1.00 94.06 124 ARG A N 1
ATOM 963 C CA . ARG A 1 124 ? 15.459 -0.081 -5.853 1.00 94.06 124 ARG A CA 1
ATOM 964 C C . ARG A 1 124 ? 14.566 0.943 -5.147 1.00 94.06 124 ARG A C 1
ATOM 966 O O . ARG A 1 124 ? 13.984 0.604 -4.126 1.00 94.06 124 ARG A O 1
ATOM 973 N N . LEU A 1 125 ? 14.496 2.182 -5.632 1.00 93.88 125 LEU A N 1
ATOM 974 C CA . LEU A 1 125 ? 13.714 3.252 -5.002 1.00 93.88 125 LEU A CA 1
ATOM 975 C C . LEU A 1 125 ? 12.201 3.154 -5.263 1.00 93.88 125 LEU A C 1
ATOM 977 O O . LEU A 1 125 ? 11.448 3.846 -4.587 1.00 93.88 125 LEU A O 1
ATOM 981 N N . LEU A 1 126 ? 11.757 2.297 -6.189 1.00 92.38 126 LEU A N 1
ATOM 982 C CA . LEU A 1 126 ? 10.336 2.008 -6.429 1.00 92.38 126 LEU A CA 1
ATOM 983 C C . LEU A 1 126 ? 9.817 0.799 -5.632 1.00 92.38 126 LEU A C 1
ATOM 985 O O . LEU A 1 126 ? 8.650 0.442 -5.757 1.00 92.38 126 LEU A O 1
ATOM 989 N N . VAL A 1 127 ? 10.663 0.180 -4.804 1.00 87.25 127 VAL A N 1
ATOM 990 C CA . VAL A 1 127 ? 10.285 -0.928 -3.917 1.00 87.25 127 VAL A CA 1
ATOM 991 C C . VAL A 1 127 ? 10.390 -0.470 -2.468 1.00 87.25 127 VAL A C 1
ATOM 993 O O . VAL A 1 127 ? 11.385 0.151 -2.078 1.00 87.25 127 VAL A O 1
ATOM 996 N N . ALA A 1 128 ? 9.383 -0.792 -1.656 1.00 81.69 128 ALA A N 1
ATOM 997 C CA . ALA A 1 128 ? 9.415 -0.493 -0.230 1.00 81.69 128 ALA A CA 1
ATOM 998 C C . ALA A 1 128 ? 10.620 -1.141 0.474 1.00 81.69 128 ALA A C 1
ATOM 1000 O O . ALA A 1 128 ? 11.068 -2.241 0.143 1.00 81.69 128 ALA A O 1
ATOM 1001 N N . ARG A 1 129 ? 11.149 -0.439 1.481 1.00 78.12 129 ARG A N 1
ATOM 1002 C CA . ARG A 1 129 ? 12.238 -0.933 2.325 1.00 78.12 129 ARG A CA 1
ATOM 1003 C C . ARG A 1 129 ? 11.660 -1.538 3.602 1.00 78.12 129 ARG A C 1
ATOM 1005 O O . ARG A 1 129 ? 11.091 -0.820 4.413 1.00 78.12 129 ARG A O 1
ATOM 1012 N N . ASP A 1 130 ? 11.896 -2.829 3.788 1.00 74.25 130 ASP A N 1
ATOM 1013 C CA . ASP A 1 130 ? 11.474 -3.645 4.938 1.00 74.25 130 ASP A CA 1
ATOM 1014 C C . ASP A 1 130 ? 12.335 -3.460 6.205 1.00 74.25 130 ASP A C 1
ATOM 1016 O O . ASP A 1 130 ? 11.960 -3.853 7.303 1.00 74.25 130 ASP A O 1
ATOM 1020 N N . GLN A 1 131 ? 13.515 -2.852 6.076 1.00 80.75 131 GLN A N 1
ATOM 1021 C CA . GLN A 1 131 ? 14.469 -2.683 7.178 1.00 80.75 131 GLN A CA 1
ATOM 1022 C C . GLN A 1 131 ? 14.066 -1.574 8.147 1.00 80.75 131 GLN A C 1
ATOM 1024 O O . GLN A 1 131 ? 14.607 -0.466 8.103 1.00 80.75 131 GLN A O 1
ATOM 1029 N N . VAL A 1 132 ? 13.162 -1.891 9.064 1.00 85.94 132 VAL A N 1
ATOM 1030 C CA . VAL A 1 132 ? 12.681 -0.974 10.099 1.00 85.94 132 VAL A CA 1
ATOM 1031 C C . VAL A 1 132 ? 12.684 -1.641 11.473 1.00 85.94 132 VAL A C 1
ATOM 1033 O O . VAL A 1 132 ? 12.747 -2.862 11.584 1.00 85.94 132 VAL A O 1
ATOM 1036 N N . ASN A 1 133 ? 12.658 -0.811 12.515 1.00 89.56 133 ASN A N 1
ATOM 1037 C CA . ASN A 1 133 ? 12.313 -1.208 13.876 1.00 89.56 133 ASN A CA 1
ATOM 1038 C C . ASN A 1 133 ? 11.116 -0.347 14.281 1.00 89.56 133 ASN A C 1
ATOM 1040 O O . ASN A 1 133 ? 11.295 0.826 14.613 1.00 89.56 133 ASN A O 1
ATOM 1044 N N . GLN A 1 134 ? 9.904 -0.882 14.175 1.00 90.19 134 GLN A N 1
ATOM 1045 C CA . GLN A 1 134 ? 8.682 -0.114 14.410 1.00 90.19 134 GLN A CA 1
ATOM 1046 C C . GLN A 1 134 ? 7.596 -0.979 15.039 1.00 90.19 134 GLN A C 1
ATOM 1048 O O . GLN A 1 134 ? 7.569 -2.191 14.850 1.00 90.19 134 GLN A O 1
ATOM 1053 N N . GLY A 1 135 ? 6.688 -0.344 15.772 1.00 90.88 135 GLY A N 1
ATOM 1054 C CA . GLY A 1 135 ? 5.521 -0.994 16.351 1.00 90.88 135 GLY A CA 1
ATOM 1055 C C . GLY A 1 135 ? 4.302 -0.092 16.254 1.00 90.88 135 GLY A C 1
ATOM 1056 O O . GLY A 1 135 ? 4.420 1.134 16.232 1.00 90.88 135 GLY A O 1
ATOM 1057 N N . ALA A 1 136 ? 3.125 -0.700 16.188 1.00 90.44 136 ALA A N 1
ATOM 1058 C CA . ALA A 1 136 ? 1.855 0.006 16.188 1.00 90.44 136 ALA A CA 1
ATOM 1059 C C . ALA A 1 136 ? 0.826 -0.755 17.022 1.00 90.44 136 ALA A C 1
ATOM 1061 O O . ALA A 1 136 ? 0.846 -1.983 17.075 1.00 90.44 136 ALA A O 1
ATOM 1062 N N . ALA A 1 137 ? -0.099 -0.018 17.635 1.00 92.50 137 ALA A N 1
ATOM 1063 C CA . ALA A 1 137 ? -1.208 -0.589 18.385 1.00 92.50 137 ALA A CA 1
ATOM 1064 C C . ALA A 1 137 ? -2.498 0.208 18.160 1.00 92.50 137 ALA A C 1
ATOM 1066 O O . ALA A 1 137 ? -2.469 1.424 17.961 1.00 92.50 137 ALA A O 1
ATOM 1067 N N . ALA A 1 138 ? -3.631 -0.483 18.222 1.00 92.56 138 ALA A N 1
ATOM 1068 C CA . ALA A 1 138 ? -4.970 0.080 18.208 1.00 92.56 138 ALA A CA 1
ATOM 1069 C C . ALA A 1 138 ? -5.782 -0.498 19.372 1.00 92.56 138 ALA A C 1
ATOM 1071 O O . ALA A 1 138 ? -5.748 -1.699 19.647 1.00 92.56 138 ALA A O 1
ATOM 1072 N N . LEU A 1 139 ? -6.531 0.366 20.058 1.00 94.06 139 LEU A N 1
ATOM 1073 C CA . LEU A 1 139 ? -7.407 -0.029 21.155 1.00 94.06 139 LEU A CA 1
ATOM 1074 C C . LEU A 1 139 ? -8.864 0.094 20.714 1.00 94.06 139 LEU A C 1
ATOM 1076 O O . LEU A 1 139 ? -9.369 1.195 20.510 1.00 94.06 139 LEU A O 1
ATOM 1080 N N . LEU A 1 140 ? -9.542 -1.046 20.615 1.00 94.69 140 LEU A N 1
ATOM 1081 C CA . LEU A 1 140 ? -10.962 -1.132 20.310 1.00 94.69 140 LEU A CA 1
ATOM 1082 C C . LEU A 1 140 ? -11.771 -1.348 21.590 1.00 94.69 140 LEU A C 1
ATOM 1084 O O . LEU A 1 140 ? -11.467 -2.220 22.416 1.00 94.69 140 LEU A O 1
ATOM 1088 N N . MET A 1 141 ? -12.843 -0.576 21.735 1.00 95.00 141 MET A N 1
ATOM 1089 C CA . MET A 1 141 ? -13.746 -0.643 22.877 1.00 95.00 141 MET A CA 1
ATOM 1090 C C . MET A 1 141 ? -15.186 -0.348 22.465 1.00 95.00 141 MET A C 1
ATOM 1092 O O . MET A 1 141 ? -15.433 0.337 21.477 1.00 95.00 141 MET A O 1
ATOM 1096 N N . SER A 1 142 ? -16.144 -0.839 23.254 1.00 97.50 142 SER A N 1
ATOM 1097 C CA . SER A 1 142 ? -17.529 -0.388 23.140 1.00 97.50 142 SER A CA 1
ATOM 1098 C C . SER A 1 142 ? -17.676 1.028 23.698 1.00 97.50 142 SER A C 1
ATOM 1100 O O . SER A 1 142 ? -16.954 1.420 24.618 1.00 97.50 142 SER A O 1
ATOM 1102 N N . VAL A 1 143 ? -18.674 1.773 23.216 1.00 97.81 143 VAL A N 1
ATOM 1103 C CA . VAL A 1 143 ? -19.017 3.107 23.748 1.00 97.81 143 VAL A CA 1
ATOM 1104 C C . VAL A 1 143 ? -19.269 3.062 25.261 1.00 97.81 143 VAL A C 1
ATOM 1106 O O . VAL A 1 143 ? -18.839 3.948 25.996 1.00 97.81 143 VAL A O 1
ATOM 1109 N N . ALA A 1 144 ? -19.918 2.004 25.759 1.00 98.19 144 ALA A N 1
ATOM 1110 C CA . ALA A 1 144 ? -20.159 1.826 27.191 1.00 98.19 144 ALA A CA 1
ATOM 1111 C C . ALA A 1 144 ? -18.851 1.697 27.993 1.00 98.19 144 ALA A C 1
ATOM 1113 O O . ALA A 1 144 ? -18.722 2.290 29.064 1.00 98.19 144 ALA A O 1
ATOM 1114 N N . ALA A 1 145 ? -17.870 0.953 27.474 1.00 97.81 145 ALA A N 1
ATOM 1115 C CA . ALA A 1 145 ? -16.556 0.841 28.098 1.00 97.81 145 ALA A CA 1
ATOM 1116 C C . ALA A 1 145 ? -15.778 2.164 28.030 1.00 97.81 145 ALA A C 1
ATOM 1118 O O . ALA A 1 145 ? -15.208 2.565 29.042 1.00 97.81 145 ALA A O 1
ATOM 1119 N N . ALA A 1 146 ? -15.822 2.865 26.891 1.00 97.31 146 ALA A N 1
ATOM 1120 C CA . ALA A 1 146 ? -15.197 4.176 26.713 1.00 97.31 146 ALA A CA 1
ATOM 1121 C C . ALA A 1 146 ? -15.715 5.195 27.737 1.00 97.31 146 ALA A C 1
ATOM 1123 O O . ALA A 1 146 ? -14.925 5.833 28.430 1.00 97.31 146 ALA A O 1
ATOM 1124 N N . ARG A 1 147 ? -17.043 5.274 27.909 1.00 97.88 147 ARG A N 1
ATOM 1125 C CA . ARG A 1 147 ? -17.690 6.137 28.911 1.00 97.88 147 ARG A CA 1
ATOM 1126 C C . ARG A 1 147 ? -17.310 5.758 30.336 1.00 97.88 147 ARG A C 1
ATOM 1128 O O . ARG A 1 147 ? -16.922 6.627 31.108 1.00 97.88 147 ARG A O 1
ATOM 1135 N N . ARG A 1 148 ? -17.385 4.467 30.683 1.00 98.25 148 ARG A N 1
ATOM 1136 C CA . ARG A 1 148 ? -17.036 3.970 32.026 1.00 98.25 148 ARG A CA 1
ATOM 1137 C C . ARG A 1 148 ? -15.590 4.299 32.406 1.00 98.25 148 ARG A C 1
ATOM 1139 O O . ARG A 1 148 ? -15.325 4.580 33.568 1.00 98.25 148 ARG A O 1
ATOM 1146 N N . LEU A 1 149 ? -14.674 4.246 31.440 1.00 97.69 149 LEU A N 1
ATOM 1147 C CA . LEU A 1 149 ? -13.248 4.525 31.630 1.00 97.69 149 LEU A CA 1
ATOM 1148 C C . LEU A 1 149 ? -12.882 6.007 31.425 1.00 97.69 149 LEU A C 1
ATOM 1150 O O . LEU A 1 149 ? -11.710 6.354 31.526 1.00 97.69 149 LEU A O 1
ATOM 1154 N N . GLY A 1 150 ? -13.856 6.878 31.139 1.00 97.50 150 GLY A N 1
ATOM 1155 C CA . GLY A 1 150 ? -13.625 8.313 30.963 1.00 97.50 150 GLY A CA 1
ATOM 1156 C C . GLY A 1 150 ? -12.824 8.679 29.709 1.00 97.50 150 GLY A C 1
ATOM 1157 O O . GLY A 1 150 ? -12.142 9.700 29.705 1.00 97.50 150 GLY A O 1
ATOM 1158 N N . VAL A 1 151 ? -12.875 7.864 28.648 1.00 97.44 151 VAL A N 1
ATOM 1159 C CA . VAL A 1 151 ? -12.219 8.182 27.371 1.00 97.44 151 VAL A CA 1
ATOM 1160 C C . VAL A 1 151 ? -12.975 9.335 26.700 1.00 97.44 151 VAL A C 1
ATOM 1162 O O . VAL A 1 151 ? -14.156 9.154 26.389 1.00 97.44 151 VAL A O 1
ATOM 1165 N N . PRO A 1 152 ? -12.330 10.484 26.428 1.00 96.94 152 PRO A N 1
ATOM 1166 C CA . PRO A 1 152 ? -13.008 11.642 25.851 1.00 96.94 152 PRO A CA 1
ATOM 1167 C C . PRO A 1 152 ? -13.620 11.344 24.474 1.00 96.94 152 PRO A C 1
ATOM 1169 O O . PRO A 1 152 ? -12.968 10.725 23.628 1.00 96.94 152 PRO A O 1
ATOM 1172 N N . GLU A 1 153 ? -14.867 11.766 24.254 1.00 95.69 153 GLU A N 1
ATOM 1173 C CA . GLU A 1 153 ? -15.656 11.440 23.053 1.00 95.69 153 GLU A CA 1
ATOM 1174 C C . GLU A 1 153 ? -15.059 12.030 21.767 1.00 95.69 153 GLU A C 1
ATOM 1176 O O . GLU A 1 153 ? -15.147 11.427 20.700 1.00 95.69 153 GLU A O 1
ATOM 1181 N N . GLU A 1 154 ? -14.336 13.146 21.857 1.00 95.81 154 GLU A N 1
ATOM 1182 C CA . GLU A 1 154 ? -13.616 13.750 20.735 1.00 95.81 154 GLU A CA 1
ATOM 1183 C C . GLU A 1 154 ? -12.462 12.887 20.200 1.00 95.81 154 GLU A C 1
ATOM 1185 O O . GLU A 1 154 ? -11.950 13.153 19.112 1.00 95.81 154 GLU A O 1
ATOM 1190 N N . ARG A 1 155 ? -12.046 11.856 20.949 1.00 92.44 155 ARG A N 1
ATOM 1191 C CA . ARG A 1 155 ? -11.035 10.877 20.521 1.00 92.44 155 ARG A CA 1
ATOM 1192 C C . ARG A 1 155 ? -11.639 9.629 19.888 1.00 92.44 155 ARG A C 1
ATOM 1194 O O . ARG A 1 155 ? -10.888 8.769 19.432 1.00 92.44 155 ARG A O 1
ATOM 1201 N N . TRP A 1 156 ? -12.961 9.484 19.900 1.00 94.69 156 TRP A N 1
ATOM 1202 C CA . TRP A 1 156 ? -13.605 8.289 19.377 1.00 94.69 156 TRP A CA 1
ATOM 1203 C C . TRP A 1 156 ? -13.616 8.331 17.851 1.00 94.69 156 TRP A C 1
ATOM 1205 O O . TRP A 1 156 ? -13.967 9.337 17.231 1.00 94.69 156 TRP A O 1
ATOM 1215 N N . VAL A 1 157 ? -13.231 7.209 17.251 1.00 94.62 157 VAL A N 1
ATOM 1216 C CA . VAL A 1 157 ? -13.292 6.980 15.809 1.00 94.62 157 VAL A CA 1
ATOM 1217 C C . VAL A 1 157 ? -14.048 5.683 15.597 1.00 94.62 157 VAL A C 1
ATOM 1219 O O . VAL A 1 157 ? -13.739 4.671 16.227 1.00 94.62 157 VAL A O 1
ATOM 1222 N N . PHE A 1 158 ? -15.047 5.723 14.724 1.00 92.44 158 PHE A N 1
ATOM 1223 C CA . PHE A 1 158 ? -15.877 4.568 14.416 1.00 92.44 158 PHE A CA 1
ATOM 1224 C C . PHE A 1 158 ? -15.437 3.943 13.093 1.00 92.44 158 PHE A C 1
ATOM 1226 O O . PHE A 1 158 ? -15.088 4.653 12.146 1.00 92.44 158 PHE A O 1
ATOM 1233 N N . LEU A 1 159 ? -15.473 2.612 13.036 1.00 93.19 159 LEU A N 1
ATOM 1234 C CA . LEU A 1 159 ? -15.342 1.842 11.805 1.00 93.19 159 LEU A CA 1
ATOM 1235 C C . LEU A 1 159 ? -16.729 1.760 11.159 1.00 93.19 159 LEU A C 1
ATOM 1237 O O . LEU A 1 159 ? -17.570 0.989 11.610 1.00 93.19 159 LEU A O 1
ATOM 1241 N N . HIS A 1 160 ? -16.983 2.614 10.170 1.00 93.00 160 HIS A N 1
ATOM 1242 C CA . HIS A 1 160 ? -18.294 2.734 9.527 1.00 93.00 160 HIS A CA 1
ATOM 1243 C C . HIS A 1 160 ? -18.517 1.690 8.443 1.00 93.00 160 HIS A C 1
ATOM 1245 O O . HIS A 1 160 ? -19.646 1.262 8.251 1.00 93.00 160 HIS A O 1
ATOM 1251 N N . GLY A 1 161 ? -17.457 1.277 7.757 1.00 91.88 161 GLY A N 1
ATOM 1252 C CA . GLY A 1 161 ? -17.534 0.222 6.762 1.00 91.88 161 GLY A CA 1
ATOM 1253 C C . GLY A 1 161 ? -16.255 -0.580 6.721 1.00 91.88 161 GLY A C 1
ATOM 1254 O O . GLY A 1 161 ? -15.165 -0.029 6.893 1.00 91.88 161 GLY A O 1
ATOM 1255 N N . HIS A 1 162 ? -16.390 -1.885 6.530 1.00 94.06 162 HIS A N 1
ATOM 1256 C CA . HIS A 1 162 ? -15.262 -2.765 6.308 1.00 94.06 162 HIS A CA 1
ATOM 1257 C C . HIS A 1 162 ? -15.641 -3.909 5.382 1.00 94.06 162 HIS A C 1
ATOM 1259 O O . HIS A 1 162 ? -16.781 -4.364 5.392 1.00 94.06 162 HIS A O 1
ATOM 1265 N N . ALA A 1 163 ? -14.662 -4.396 4.634 1.00 92.12 163 ALA A N 1
ATOM 1266 C CA . ALA A 1 163 ? -14.783 -5.619 3.863 1.00 92.12 163 ALA A CA 1
ATOM 1267 C C . ALA A 1 163 ? -13.427 -6.310 3.802 1.00 92.12 163 ALA A C 1
ATOM 1269 O O . ALA A 1 163 ? -12.394 -5.637 3.790 1.00 92.12 163 ALA A O 1
ATOM 1270 N N . ASP A 1 164 ? -13.467 -7.635 3.754 1.00 91.25 164 ASP A N 1
ATOM 1271 C CA . ASP A 1 164 ? -12.309 -8.502 3.592 1.00 91.25 164 ASP A CA 1
ATOM 1272 C C . ASP A 1 164 ? -12.602 -9.451 2.427 1.00 91.25 164 ASP A C 1
ATOM 1274 O O . ASP A 1 164 ? -13.668 -10.072 2.376 1.00 91.25 164 ASP A O 1
ATOM 1278 N N . MET A 1 165 ? -11.693 -9.496 1.457 1.00 89.50 165 MET A N 1
ATOM 1279 C CA . MET A 1 165 ? -11.815 -10.305 0.249 1.00 89.50 165 MET A CA 1
ATOM 1280 C C . MET A 1 165 ? -10.484 -10.981 -0.046 1.00 89.50 165 MET A C 1
ATOM 1282 O O . MET A 1 165 ? -9.425 -10.353 0.020 1.00 89.50 165 MET A O 1
ATOM 1286 N N . VAL A 1 166 ? -10.558 -12.243 -0.460 1.00 87.06 166 VAL A N 1
ATOM 1287 C CA . VAL A 1 166 ? -9.403 -13.051 -0.852 1.00 87.06 166 VAL A CA 1
ATOM 1288 C C . VAL A 1 166 ? -9.480 -13.333 -2.345 1.00 87.06 166 VAL A C 1
ATOM 1290 O O . VAL A 1 166 ? -10.482 -13.849 -2.839 1.00 87.06 166 VAL A O 1
ATOM 1293 N N . ASP A 1 167 ? -8.411 -12.996 -3.062 1.00 87.38 167 ASP A N 1
ATOM 1294 C CA . ASP A 1 167 ? -8.305 -13.304 -4.486 1.00 87.38 167 ASP A CA 1
ATOM 1295 C C . ASP A 1 167 ? -7.883 -14.766 -4.723 1.00 87.38 167 ASP A C 1
ATOM 1297 O O . ASP A 1 167 ? -7.327 -15.448 -3.849 1.00 87.38 167 ASP A O 1
ATOM 1301 N N . GLN A 1 168 ? -8.108 -15.236 -5.947 1.00 87.62 168 GLN A N 1
ATOM 1302 C CA . GLN A 1 168 ? -7.619 -16.525 -6.418 1.00 87.62 168 GLN A CA 1
ATOM 1303 C C . GLN A 1 168 ? -6.080 -16.578 -6.381 1.00 87.62 168 GLN A C 1
ATOM 1305 O O . GLN A 1 168 ? -5.415 -15.531 -6.487 1.00 87.62 168 GLN A O 1
ATOM 1310 N N . PRO A 1 169 ? -5.497 -17.790 -6.249 1.00 85.81 169 PRO A N 1
ATOM 1311 C CA . PRO A 1 169 ? -4.065 -17.991 -6.459 1.00 85.81 169 PRO A CA 1
ATOM 1312 C C . PRO A 1 169 ? -3.600 -17.347 -7.768 1.00 85.81 169 PRO A C 1
ATOM 1314 O O . PRO A 1 169 ? -4.354 -17.307 -8.737 1.00 85.81 169 PRO A O 1
ATOM 1317 N N . LEU A 1 170 ? -2.363 -16.838 -7.797 1.00 84.94 170 LEU A N 1
ATOM 1318 C CA . LEU A 1 170 ? -1.848 -16.021 -8.903 1.00 84.94 170 LEU A CA 1
ATOM 1319 C C . LEU A 1 170 ? -2.128 -16.647 -10.279 1.00 84.94 170 LEU A C 1
ATOM 1321 O O . LEU A 1 170 ? -2.623 -15.963 -11.165 1.00 84.94 170 LEU A O 1
ATOM 1325 N N . LEU A 1 171 ? -1.848 -17.942 -10.436 1.00 88.06 171 LEU A N 1
ATOM 1326 C CA . LEU A 1 171 ? -1.983 -18.657 -11.708 1.00 88.06 171 LEU A CA 1
ATOM 1327 C C . LEU A 1 171 ? -3.421 -19.087 -12.044 1.00 88.06 171 LEU A C 1
ATOM 1329 O O . LEU A 1 171 ? -3.682 -19.441 -13.190 1.00 88.06 171 LEU A O 1
ATOM 1333 N N . ASP A 1 172 ? -4.344 -19.010 -11.085 1.00 89.62 172 ASP A N 1
ATOM 1334 C CA . ASP A 1 172 ? -5.758 -19.359 -11.270 1.00 89.62 172 ASP A CA 1
ATOM 1335 C C . ASP A 1 172 ? -6.615 -18.141 -11.654 1.00 89.62 172 ASP A C 1
ATOM 1337 O O . ASP A 1 172 ? -7.810 -18.260 -11.938 1.00 89.62 172 ASP A O 1
ATOM 1341 N N . ARG A 1 173 ? -6.025 -16.940 -11.663 1.00 89.56 173 ARG A N 1
ATOM 1342 C CA . ARG A 1 173 ? -6.723 -15.716 -12.061 1.00 89.56 173 ARG A CA 1
ATOM 1343 C C . ARG A 1 173 ? -7.023 -15.736 -13.555 1.00 89.56 173 ARG A C 1
ATOM 1345 O O . ARG A 1 173 ? -6.128 -15.924 -14.374 1.00 89.56 173 ARG A O 1
ATOM 1352 N N . LEU A 1 174 ? -8.274 -15.434 -13.909 1.00 88.56 174 LEU A N 1
ATOM 1353 C CA . LEU A 1 174 ? -8.657 -15.226 -15.311 1.00 88.56 174 LEU A CA 1
ATOM 1354 C C . LEU A 1 174 ? -7.947 -14.020 -15.938 1.00 88.56 174 LEU A C 1
ATOM 1356 O O . LEU A 1 174 ? -7.678 -14.024 -17.136 1.00 88.56 174 LEU A O 1
ATOM 1360 N N . ASP A 1 175 ? -7.670 -12.992 -15.136 1.00 90.38 175 ASP A N 1
ATOM 1361 C CA . ASP A 1 175 ? -7.006 -11.768 -15.566 1.00 90.38 175 ASP A CA 1
ATOM 1362 C C . ASP A 1 175 ? -5.919 -11.389 -14.551 1.00 90.38 175 ASP A C 1
ATOM 1364 O O . ASP A 1 175 ? -6.196 -11.136 -13.380 1.00 90.38 175 ASP A O 1
ATOM 1368 N N . LEU A 1 176 ? -4.662 -11.368 -15.000 1.00 90.94 176 LEU A N 1
ATOM 1369 C CA . LEU A 1 176 ? -3.507 -10.956 -14.192 1.00 90.94 176 LEU A CA 1
ATOM 1370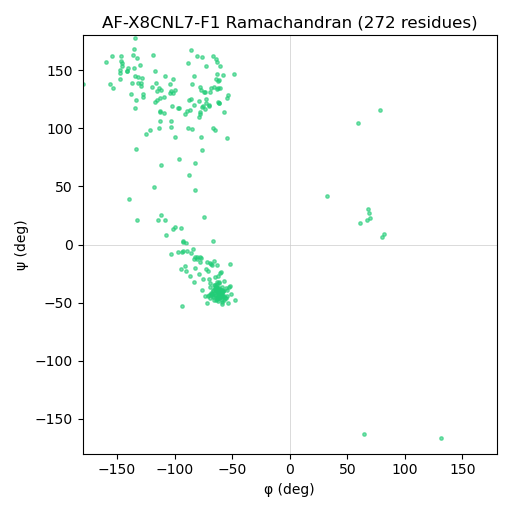 C C . LEU A 1 176 ? -3.316 -9.435 -14.158 1.00 90.94 176 LEU A C 1
ATOM 1372 O O . LEU A 1 176 ? -2.518 -8.924 -13.377 1.00 90.94 176 LEU A O 1
ATOM 1376 N N . THR A 1 177 ? -4.006 -8.705 -15.029 1.00 91.94 177 THR A N 1
ATOM 1377 C CA . THR A 1 177 ? -3.845 -7.260 -15.217 1.00 91.94 177 THR A CA 1
ATOM 1378 C C . THR A 1 177 ? -4.689 -6.439 -14.238 1.00 91.94 177 THR A C 1
ATOM 1380 O O . THR A 1 177 ? -4.581 -5.206 -14.219 1.00 91.94 177 THR A O 1
ATOM 1383 N N . TYR A 1 178 ? -5.545 -7.118 -13.469 1.00 88.12 178 TYR A N 1
ATOM 1384 C CA . TYR A 1 178 ? -6.531 -6.534 -12.575 1.00 88.12 178 TYR A CA 1
ATOM 1385 C C . TYR A 1 178 ? -6.858 -7.487 -11.416 1.00 88.12 178 TYR A C 1
ATOM 1387 O O . TYR A 1 178 ? -7.090 -8.676 -11.613 1.00 88.12 178 TYR A O 1
ATOM 1395 N N . ASN A 1 179 ? -6.909 -6.962 -10.194 1.00 89.81 179 ASN A N 1
ATOM 1396 C CA . ASN A 1 179 ? -7.336 -7.685 -9.000 1.00 89.81 179 ASN A CA 1
ATOM 1397 C C . ASN A 1 179 ? -8.765 -7.264 -8.638 1.00 89.81 179 ASN A C 1
ATOM 1399 O O . ASN A 1 179 ? -8.986 -6.212 -8.029 1.00 89.81 179 ASN A O 1
ATOM 1403 N N . SER A 1 180 ? -9.727 -8.114 -8.994 1.00 89.75 180 SER A N 1
ATOM 1404 C CA . SER A 1 180 ? -11.151 -7.866 -8.745 1.00 89.75 180 SER A CA 1
ATOM 1405 C C . SER A 1 180 ? -11.522 -7.920 -7.263 1.00 89.75 180 SER A C 1
ATOM 1407 O O . SER A 1 180 ? -12.316 -7.097 -6.813 1.00 89.75 180 SER A O 1
ATOM 1409 N N . ALA A 1 181 ? -10.912 -8.820 -6.486 1.00 91.31 181 ALA A N 1
ATOM 1410 C CA . ALA A 1 181 ? -11.203 -8.984 -5.064 1.00 91.31 181 ALA A CA 1
ATOM 1411 C C . ALA A 1 181 ? -10.944 -7.690 -4.278 1.00 91.31 181 ALA A C 1
ATOM 1413 O O . ALA A 1 181 ? -11.780 -7.260 -3.488 1.00 91.31 181 ALA A O 1
ATOM 1414 N N . SER A 1 182 ? -9.822 -7.021 -4.552 1.00 89.50 182 SER A N 1
ATOM 1415 C CA . SER A 1 182 ? -9.478 -5.751 -3.907 1.00 89.50 182 SER A CA 1
ATOM 1416 C C . SER A 1 182 ? -10.465 -4.625 -4.232 1.00 89.50 182 SER A C 1
ATOM 1418 O O . SER A 1 182 ? -10.799 -3.829 -3.360 1.00 89.50 182 SER A O 1
ATOM 1420 N N . VAL A 1 183 ? -10.993 -4.578 -5.457 1.00 90.69 183 VAL A N 1
ATOM 1421 C CA . VAL A 1 183 ? -11.960 -3.548 -5.864 1.00 90.69 183 VAL A CA 1
ATOM 1422 C C . VAL A 1 183 ? -13.342 -3.836 -5.286 1.00 90.69 183 VAL A C 1
ATOM 1424 O O . VAL A 1 183 ? -14.004 -2.919 -4.804 1.00 90.69 183 VAL A O 1
ATOM 1427 N N . LEU A 1 184 ? -13.748 -5.106 -5.246 1.00 93.56 184 LEU A N 1
ATOM 1428 C CA . LEU A 1 184 ? -14.972 -5.533 -4.567 1.00 93.56 184 LEU A CA 1
ATOM 1429 C C . LEU A 1 184 ? -14.919 -5.230 -3.065 1.00 93.56 184 LEU A C 1
ATOM 1431 O O . LEU A 1 184 ? -15.912 -4.767 -2.511 1.00 93.56 184 LEU A O 1
ATOM 1435 N N . ALA A 1 185 ? -13.764 -5.409 -2.414 1.00 94.31 185 ALA A N 1
ATOM 1436 C CA . ALA A 1 185 ? -13.587 -5.036 -1.010 1.00 94.31 185 ALA A CA 1
ATOM 1437 C C . ALA A 1 185 ? -13.821 -3.534 -0.789 1.00 94.31 185 ALA A C 1
ATOM 1439 O O . ALA A 1 185 ? -14.494 -3.134 0.158 1.00 94.31 185 ALA A O 1
ATOM 1440 N N . VAL A 1 186 ? -13.313 -2.684 -1.681 1.00 93.50 186 VAL A N 1
ATOM 1441 C CA . VAL A 1 186 ? -13.544 -1.235 -1.598 1.00 93.50 186 VAL A CA 1
ATOM 1442 C C . VAL A 1 186 ? -15.015 -0.895 -1.773 1.00 93.50 186 VAL A C 1
ATOM 1444 O O . VAL A 1 186 ? -15.563 -0.129 -0.981 1.00 93.50 186 VAL A O 1
ATOM 1447 N N . GLN A 1 187 ? -15.653 -1.463 -2.795 1.00 93.81 187 GLN A N 1
ATOM 1448 C CA . GLN A 1 187 ? -17.066 -1.227 -3.082 1.00 93.81 187 GLN A CA 1
ATOM 1449 C C . GLN A 1 187 ? -17.949 -1.647 -1.903 1.00 93.81 187 GLN A C 1
ATOM 1451 O O . GLN A 1 187 ? -18.804 -0.870 -1.482 1.00 93.81 187 GLN A O 1
ATOM 1456 N N . GLU A 1 188 ? -17.695 -2.820 -1.322 1.00 96.75 188 GLU A N 1
ATOM 1457 C CA . GLU A 1 188 ? -18.433 -3.314 -0.161 1.00 96.75 188 GLU A CA 1
ATOM 1458 C C . GLU A 1 188 ? -18.173 -2.453 1.081 1.00 96.75 188 GLU A C 1
ATOM 1460 O O . GLU A 1 188 ? -19.112 -2.050 1.762 1.00 96.75 188 GLU A O 1
ATOM 1465 N N . ALA A 1 189 ? -16.923 -2.071 1.357 1.00 95.12 189 ALA A N 1
ATOM 1466 C CA . ALA A 1 189 ? -16.613 -1.214 2.501 1.00 95.12 189 ALA A CA 1
ATOM 1467 C C . ALA A 1 189 ? -17.285 0.170 2.398 1.00 95.12 189 ALA A C 1
ATOM 1469 O O . ALA A 1 189 ? -17.751 0.698 3.409 1.00 95.12 189 ALA A O 1
ATOM 1470 N N . LEU A 1 190 ? -17.364 0.748 1.196 1.00 93.62 190 LEU A N 1
ATOM 1471 C CA . LEU A 1 190 ? -18.099 1.992 0.939 1.00 93.62 190 LEU A CA 1
ATOM 1472 C C . LEU A 1 190 ? -19.614 1.796 1.099 1.00 93.62 190 LEU A C 1
ATOM 1474 O O . LEU A 1 190 ? -20.273 2.616 1.744 1.00 93.62 190 LEU A O 1
ATOM 1478 N N . ALA A 1 191 ? -20.156 0.686 0.588 1.00 96.38 191 ALA A N 1
ATOM 1479 C CA . ALA A 1 191 ? -21.570 0.341 0.713 1.00 96.38 191 ALA A CA 1
ATOM 1480 C C . ALA A 1 191 ? -21.994 0.164 2.180 1.00 96.38 191 ALA A C 1
ATOM 1482 O O . ALA A 1 191 ? -22.990 0.755 2.599 1.00 96.38 191 ALA A O 1
ATOM 1483 N N . VAL A 1 192 ? -21.211 -0.564 2.984 1.00 95.50 192 VAL A N 1
ATOM 1484 C CA . VAL A 1 192 ? -21.448 -0.742 4.429 1.00 95.50 192 VAL A CA 1
ATOM 1485 C C . VAL A 1 192 ? -21.391 0.599 5.166 1.00 95.50 192 VAL A C 1
ATOM 1487 O O . VAL A 1 192 ? -22.213 0.854 6.045 1.00 95.50 192 VAL A O 1
ATOM 1490 N N . ALA A 1 193 ? -20.468 1.486 4.780 1.00 94.94 193 ALA A N 1
ATOM 1491 C CA . ALA A 1 193 ? -20.384 2.834 5.338 1.00 94.94 193 ALA A CA 1
ATOM 1492 C C . ALA A 1 193 ? -21.524 3.764 4.883 1.00 94.94 193 ALA A C 1
ATOM 1494 O O . ALA A 1 193 ? -21.724 4.814 5.498 1.00 94.94 193 ALA A O 1
ATOM 1495 N N . GLY A 1 194 ? -22.269 3.399 3.836 1.00 95.19 194 GLY A N 1
ATOM 1496 C CA . GLY A 1 194 ? -23.345 4.208 3.266 1.00 95.19 194 GLY A CA 1
ATOM 1497 C C . GLY A 1 194 ? -22.850 5.489 2.591 1.00 95.19 194 GLY A C 1
ATOM 1498 O O . GLY A 1 194 ? -23.557 6.496 2.621 1.00 95.19 194 GLY A O 1
ATOM 1499 N N . VAL A 1 195 ? -21.638 5.472 2.028 1.00 94.44 195 VAL A N 1
ATOM 1500 C CA . VAL A 1 195 ? -20.998 6.636 1.391 1.00 94.44 195 VAL A CA 1
ATOM 1501 C C . VAL A 1 195 ? -20.469 6.293 -0.002 1.00 94.44 195 VAL A C 1
ATOM 1503 O O . VAL A 1 195 ? -20.161 5.138 -0.293 1.00 94.44 195 VAL A O 1
ATOM 1506 N N . GLY A 1 196 ? -20.347 7.296 -0.870 1.00 90.38 196 GLY A N 1
ATOM 1507 C CA . GLY A 1 196 ? -19.641 7.180 -2.145 1.00 90.38 196 GLY A CA 1
ATOM 1508 C C . GLY A 1 196 ? -18.139 7.438 -2.001 1.00 90.38 196 GLY A C 1
ATOM 1509 O O . GLY A 1 196 ? -17.672 7.974 -0.996 1.00 90.38 196 GLY A O 1
ATOM 1510 N N . ILE A 1 197 ? -17.359 7.108 -3.037 1.00 90.19 197 ILE A N 1
ATOM 1511 C CA . ILE A 1 197 ? -15.915 7.408 -3.057 1.00 90.19 197 ILE A CA 1
ATOM 1512 C C . ILE A 1 197 ? -15.623 8.918 -2.997 1.00 90.19 197 ILE A C 1
ATOM 1514 O O . ILE A 1 197 ? -14.592 9.339 -2.470 1.00 90.19 197 ILE A O 1
ATOM 1518 N N . ASP A 1 198 ? -16.547 9.749 -3.476 1.00 89.44 198 ASP A N 1
ATOM 1519 C CA . ASP A 1 198 ? -16.434 11.210 -3.438 1.00 89.44 198 ASP A CA 1
ATOM 1520 C C . ASP A 1 198 ? -16.624 11.793 -2.029 1.00 89.44 198 ASP A C 1
ATOM 1522 O O . ASP A 1 198 ? -16.112 12.871 -1.732 1.00 89.44 198 ASP A O 1
ATOM 1526 N N . ASP A 1 199 ? -17.273 11.053 -1.126 1.00 90.44 199 ASP A N 1
ATOM 1527 C CA . ASP A 1 199 ? -17.443 11.441 0.279 1.00 90.44 199 ASP A CA 1
ATOM 1528 C C . ASP A 1 199 ? -16.190 11.146 1.129 1.00 90.44 199 ASP A C 1
ATOM 1530 O O . ASP A 1 199 ? -16.085 11.569 2.289 1.00 90.44 199 ASP A O 1
ATOM 1534 N N . VAL A 1 200 ? -15.224 10.406 0.572 1.00 89.06 200 VAL A N 1
ATOM 1535 C CA . VAL A 1 200 ? -13.959 10.090 1.237 1.00 89.06 200 VAL A CA 1
ATOM 1536 C C . VAL A 1 200 ? -13.022 11.293 1.153 1.00 89.06 200 VAL A C 1
ATOM 1538 O O . VAL A 1 200 ? -12.685 11.774 0.072 1.00 89.06 200 VAL A O 1
ATOM 1541 N N . SER A 1 201 ? -12.556 11.764 2.310 1.00 88.50 201 SER A N 1
ATOM 1542 C CA . SER A 1 201 ? -11.664 12.922 2.427 1.00 88.50 201 SER A CA 1
ATOM 1543 C C . SER A 1 201 ? -10.181 12.571 2.393 1.00 88.50 201 SER A C 1
ATOM 1545 O O . SER A 1 201 ? -9.343 13.460 2.265 1.00 88.50 201 SER A O 1
ATOM 1547 N N . THR A 1 202 ? -9.827 11.312 2.644 1.00 86.81 202 THR A N 1
ATOM 1548 C CA . THR A 1 202 ? -8.430 10.877 2.764 1.00 86.81 202 THR A CA 1
ATOM 1549 C C . THR A 1 202 ? -8.316 9.394 2.460 1.00 86.81 202 THR A C 1
ATOM 1551 O O . THR A 1 202 ? -9.125 8.611 2.969 1.00 86.81 202 THR A O 1
ATOM 1554 N N . PHE A 1 203 ? -7.278 9.029 1.710 1.00 86.62 203 PHE A N 1
ATOM 1555 C CA . PHE A 1 203 ? -6.939 7.647 1.405 1.00 86.62 203 PHE A CA 1
ATOM 1556 C C . PHE A 1 203 ? -5.585 7.269 2.005 1.00 86.62 203 PHE A C 1
ATOM 1558 O O . PHE A 1 203 ? -4.622 8.038 1.961 1.00 86.62 203 PHE A O 1
ATOM 1565 N N . ASP A 1 204 ? -5.528 6.065 2.555 1.00 87.88 204 ASP A N 1
ATOM 1566 C CA . ASP A 1 204 ? -4.302 5.389 2.962 1.00 87.88 204 ASP A CA 1
ATOM 1567 C C . ASP A 1 204 ? -4.259 4.030 2.264 1.00 87.88 204 ASP A C 1
ATOM 1569 O O . ASP A 1 204 ? -4.934 3.082 2.667 1.00 87.88 204 ASP A O 1
ATOM 1573 N N . LEU A 1 205 ? -3.571 3.985 1.126 1.00 87.75 205 LEU A N 1
ATOM 1574 C CA . LEU A 1 205 ? -3.550 2.824 0.244 1.00 87.75 205 LEU A CA 1
ATOM 1575 C C . LEU A 1 205 ? -2.254 2.052 0.455 1.00 87.75 205 LEU A C 1
ATOM 1577 O O . LEU A 1 205 ? -1.167 2.627 0.386 1.00 87.75 205 LEU A O 1
ATOM 1581 N N . TYR A 1 206 ? -2.360 0.741 0.650 1.00 87.44 206 TYR A N 1
ATOM 1582 C CA . TYR A 1 206 ? -1.195 -0.131 0.712 1.00 87.44 206 TYR A CA 1
ATOM 1583 C C . TYR A 1 206 ? -0.305 0.011 -0.537 1.00 87.44 206 TYR A C 1
ATOM 1585 O O . TYR A 1 206 ? -0.766 -0.165 -1.665 1.00 87.44 206 TYR A O 1
ATOM 1593 N N . SER A 1 207 ? 0.986 0.295 -0.328 1.00 88.62 207 SER A N 1
ATOM 1594 C CA . SER A 1 207 ? 1.881 0.774 -1.391 1.00 88.62 207 SER A CA 1
ATOM 1595 C C . SER A 1 207 ? 3.293 0.165 -1.359 1.00 88.62 207 SER A C 1
ATOM 1597 O O . SER A 1 207 ? 4.276 0.869 -1.594 1.00 88.62 207 SER A O 1
ATOM 1599 N N . CYS A 1 208 ? 3.447 -1.133 -1.057 1.00 88.44 208 CYS A N 1
ATOM 1600 C CA . CYS A 1 208 ? 4.773 -1.778 -1.155 1.00 88.44 208 CYS A CA 1
ATOM 1601 C C . CYS A 1 208 ? 5.348 -1.755 -2.580 1.00 88.44 208 CYS A C 1
ATOM 1603 O O . CYS A 1 208 ? 6.565 -1.678 -2.764 1.00 88.44 208 CYS A O 1
ATOM 1605 N N . PHE A 1 209 ? 4.442 -1.818 -3.556 1.00 91.44 209 PHE A N 1
ATOM 1606 C CA . PHE A 1 209 ? 4.680 -1.736 -4.992 1.00 91.44 209 PHE A CA 1
ATOM 1607 C C . PHE A 1 209 ? 3.617 -0.816 -5.620 1.00 91.44 209 PHE A C 1
ATOM 1609 O O . PHE A 1 209 ? 2.595 -0.565 -4.975 1.00 91.44 209 PHE A O 1
ATOM 1616 N N . PRO A 1 210 ? 3.819 -0.312 -6.848 1.00 94.19 210 PRO A N 1
ATOM 1617 C CA . PRO A 1 210 ? 2.839 0.527 -7.542 1.00 94.19 210 PRO A CA 1
ATOM 1618 C C . PRO A 1 210 ? 1.531 -0.193 -7.911 1.00 94.19 210 PRO A C 1
ATOM 1620 O O . PRO A 1 210 ? 0.457 0.380 -7.724 1.00 94.19 210 PRO A O 1
ATOM 1623 N N . VAL A 1 211 ? 1.583 -1.447 -8.388 1.00 94.81 211 VAL A N 1
ATOM 1624 C CA . VAL A 1 211 ? 0.400 -2.135 -8.948 1.00 94.81 211 VAL A CA 1
ATOM 1625 C C . VAL A 1 211 ? -0.833 -2.217 -8.031 1.00 94.81 211 VAL A C 1
ATOM 1627 O O . VAL A 1 211 ? -1.923 -2.039 -8.566 1.00 94.81 211 VAL A O 1
ATOM 1630 N N . PRO A 1 212 ? -0.769 -2.415 -6.694 1.00 92.56 212 PRO A N 1
ATOM 1631 C CA . PRO A 1 212 ? -1.976 -2.398 -5.859 1.00 92.56 212 PRO A CA 1
ATOM 1632 C C . PRO A 1 212 ? -2.661 -1.026 -5.829 1.00 92.56 212 PRO A C 1
ATOM 1634 O O . PRO A 1 212 ? -3.888 -0.948 -5.860 1.00 92.56 212 PRO A O 1
ATOM 1637 N N . VAL A 1 213 ? -1.875 0.055 -5.825 1.00 94.44 213 VAL A N 1
ATOM 1638 C CA . VAL A 1 213 ? -2.389 1.431 -5.853 1.00 94.44 213 VAL A CA 1
ATOM 1639 C C . VAL A 1 213 ? -2.979 1.737 -7.227 1.00 94.44 213 VAL A C 1
ATOM 1641 O O . VAL A 1 213 ? -4.094 2.242 -7.319 1.00 94.44 213 VAL A O 1
ATOM 1644 N N . PHE A 1 214 ? -2.287 1.356 -8.302 1.00 95.38 214 PHE A N 1
ATOM 1645 C CA . PHE A 1 214 ? -2.843 1.470 -9.647 1.00 95.38 214 PHE A CA 1
ATOM 1646 C C . PHE A 1 214 ? -4.126 0.662 -9.818 1.00 95.38 214 PHE A C 1
ATOM 1648 O O . PHE A 1 214 ? -5.069 1.147 -10.427 1.00 95.38 214 PHE A O 1
ATOM 1655 N N . ASN A 1 215 ? -4.192 -0.550 -9.270 1.00 94.88 215 ASN A N 1
ATOM 1656 C CA . ASN A 1 215 ? -5.384 -1.383 -9.346 1.00 94.88 215 ASN A CA 1
ATOM 1657 C C . ASN A 1 215 ? -6.574 -0.738 -8.626 1.00 94.88 215 ASN A C 1
ATOM 1659 O O . ASN A 1 215 ? -7.696 -0.777 -9.131 1.00 94.88 215 ASN A O 1
ATOM 1663 N N . PHE A 1 216 ? -6.323 -0.114 -7.470 1.00 93.31 216 PHE A N 1
ATOM 1664 C CA . PHE A 1 216 ? -7.325 0.691 -6.783 1.00 93.31 216 PHE A CA 1
ATOM 1665 C C . PHE A 1 216 ? -7.823 1.837 -7.671 1.00 93.31 216 PHE A C 1
ATOM 1667 O O . PHE A 1 216 ? -9.030 1.963 -7.866 1.00 93.31 216 PHE A O 1
ATOM 1674 N N . CYS A 1 217 ? -6.919 2.632 -8.250 1.00 93.94 217 CYS A N 1
ATOM 1675 C CA . CYS A 1 217 ? -7.266 3.729 -9.157 1.00 93.94 217 CYS A CA 1
ATOM 1676 C C . CYS A 1 217 ? -8.057 3.240 -10.381 1.00 93.94 217 CYS A C 1
ATOM 1678 O O . CYS A 1 217 ? -9.141 3.748 -10.653 1.00 93.94 217 CYS A O 1
ATOM 1680 N N . ASP A 1 218 ? -7.579 2.197 -11.063 1.00 92.56 218 ASP A N 1
ATOM 1681 C CA . ASP A 1 218 ? -8.236 1.596 -12.228 1.00 92.56 218 ASP A CA 1
ATOM 1682 C C . ASP A 1 218 ? -9.657 1.105 -11.883 1.00 92.56 218 ASP A C 1
ATOM 1684 O O . ASP A 1 218 ? -10.602 1.328 -12.640 1.00 92.56 218 ASP A O 1
ATOM 1688 N N . GLY A 1 219 ? -9.822 0.434 -10.737 1.00 91.12 219 GLY A N 1
ATOM 1689 C CA . GLY A 1 219 ? -11.092 -0.166 -10.322 1.00 91.12 219 GLY A CA 1
ATOM 1690 C C . GLY A 1 219 ? -12.112 0.811 -9.747 1.00 91.12 219 GLY A C 1
ATOM 1691 O O . GLY A 1 219 ? -13.311 0.542 -9.794 1.00 91.12 219 GLY A O 1
ATOM 1692 N N . THR A 1 220 ? -11.647 1.932 -9.204 1.00 89.69 220 THR A N 1
ATOM 1693 C CA . THR A 1 220 ? -12.502 2.971 -8.614 1.00 89.69 220 THR A CA 1
ATOM 1694 C C . THR A 1 220 ? -12.672 4.192 -9.506 1.00 89.69 220 THR A C 1
ATOM 1696 O O . THR A 1 220 ? -13.482 5.058 -9.191 1.00 89.69 220 THR A O 1
ATOM 1699 N N . GLN A 1 221 ? -11.922 4.256 -10.610 1.00 91.56 221 GLN A N 1
ATOM 1700 C CA . GLN A 1 221 ? -11.809 5.418 -11.493 1.00 91.56 221 GLN A CA 1
ATOM 1701 C C . GLN A 1 221 ? -11.252 6.667 -10.793 1.00 91.56 221 GLN A C 1
ATOM 1703 O O . GLN A 1 221 ? -11.394 7.781 -11.299 1.00 91.56 221 GLN A O 1
ATOM 1708 N N . LEU A 1 222 ? -10.597 6.491 -9.642 1.00 90.38 222 LEU A N 1
ATOM 1709 C CA . LEU A 1 222 ? -9.899 7.571 -8.965 1.00 90.38 222 LEU A CA 1
ATOM 1710 C C . LEU A 1 222 ? -8.616 7.909 -9.727 1.00 90.38 222 LEU A C 1
ATOM 1712 O O . LEU A 1 222 ? -7.819 7.021 -10.034 1.00 90.38 222 LEU A O 1
ATOM 1716 N N . ALA A 1 223 ? -8.392 9.193 -9.993 1.00 91.44 223 ALA A N 1
ATOM 1717 C CA . ALA A 1 223 ? -7.154 9.641 -10.613 1.00 91.44 223 ALA A CA 1
ATOM 1718 C C . ALA A 1 223 ? -5.953 9.359 -9.693 1.00 91.44 223 ALA A C 1
ATOM 1720 O O . ALA A 1 223 ? -6.036 9.499 -8.471 1.00 91.44 223 ALA A O 1
ATOM 1721 N N . THR A 1 224 ? -4.818 8.973 -10.275 1.00 90.94 224 THR A N 1
ATOM 1722 C CA . THR A 1 224 ? -3.579 8.698 -9.525 1.00 90.94 224 THR A CA 1
ATOM 1723 C C . THR A 1 224 ? -2.976 9.953 -8.891 1.00 90.94 224 THR A C 1
ATOM 1725 O O . THR A 1 224 ? -2.149 9.847 -7.991 1.00 90.94 224 THR A O 1
ATOM 1728 N N . ASP A 1 225 ? -3.383 11.132 -9.357 1.00 88.88 225 ASP A N 1
ATOM 1729 C CA . ASP A 1 225 ? -2.991 12.456 -8.879 1.00 88.88 225 ASP A CA 1
ATOM 1730 C C . ASP A 1 225 ? -4.127 13.180 -8.124 1.00 88.88 225 ASP A C 1
ATOM 1732 O O . ASP A 1 225 ? -4.095 14.405 -7.983 1.00 88.88 225 ASP A O 1
ATOM 1736 N N . ASP A 1 226 ? -5.123 12.442 -7.608 1.00 87.94 226 ASP A N 1
ATOM 1737 C CA . ASP A 1 226 ? -6.241 13.022 -6.853 1.00 87.94 226 ASP A CA 1
ATOM 1738 C C . ASP A 1 226 ? -5.738 13.912 -5.688 1.00 87.94 226 ASP A C 1
ATOM 1740 O O . ASP A 1 226 ? -4.935 13.475 -4.850 1.00 87.94 226 ASP A O 1
ATOM 1744 N N . PRO A 1 227 ? -6.223 15.167 -5.577 1.00 81.75 227 PRO A N 1
ATOM 1745 C CA . PRO A 1 227 ? -5.708 16.143 -4.618 1.00 81.75 227 PRO A CA 1
ATOM 1746 C C . PRO A 1 227 ? -6.003 15.798 -3.152 1.00 81.75 227 PRO A C 1
ATOM 1748 O O . PRO A 1 227 ? -5.360 16.355 -2.259 1.00 81.75 227 PRO A O 1
ATOM 1751 N N . ARG A 1 228 ? -6.953 14.893 -2.872 1.00 78.69 228 ARG A N 1
ATOM 1752 C CA . ARG A 1 228 ? -7.228 14.375 -1.516 1.00 78.69 228 ARG A CA 1
ATOM 1753 C C . ARG A 1 228 ? -6.097 13.489 -1.006 1.00 78.69 228 ARG A C 1
ATOM 1755 O O . ARG A 1 228 ? -5.997 13.245 0.197 1.00 78.69 228 ARG A O 1
ATOM 1762 N N . GLY A 1 229 ? -5.235 13.057 -1.921 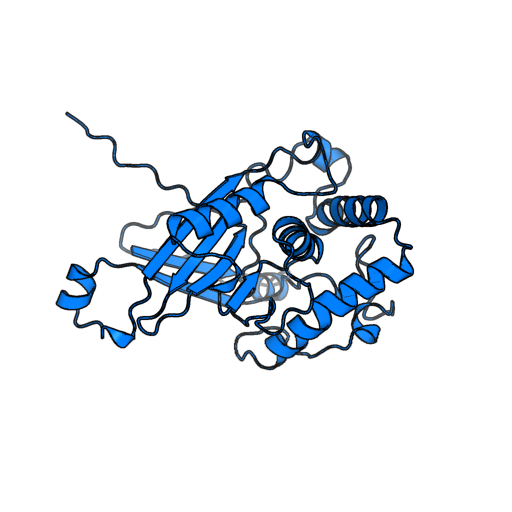1.00 60.22 229 GLY A N 1
ATOM 1763 C CA . GLY A 1 229 ? -4.077 12.238 -1.663 1.00 60.22 229 GLY A CA 1
ATOM 1764 C C . GLY A 1 229 ? -4.460 10.778 -1.469 1.00 60.22 229 GLY A C 1
ATOM 1765 O O . GLY A 1 229 ? -5.028 10.399 -0.448 1.00 60.22 229 GLY A O 1
ATOM 1766 N N . SER A 1 230 ? -3.981 9.939 -2.382 1.00 51.81 230 SER A N 1
ATOM 1767 C CA . SER A 1 230 ? -3.630 8.533 -2.129 1.00 51.81 230 SER A CA 1
ATOM 1768 C C . SER A 1 230 ? -2.430 8.373 -1.177 1.00 51.81 230 SER A C 1
ATOM 1770 O O . SER A 1 230 ? -1.963 7.265 -0.948 1.00 51.81 230 SER A O 1
ATOM 1772 N N . HIS A 1 231 ? -1.901 9.483 -0.649 1.00 51.44 231 HIS A N 1
ATOM 1773 C CA . HIS A 1 231 ? -0.559 9.601 -0.076 1.00 51.44 231 HIS A CA 1
ATOM 1774 C C . HIS A 1 231 ? -0.547 9.884 1.435 1.00 51.44 231 HIS A C 1
ATOM 1776 O O . HIS A 1 231 ? 0.431 10.435 1.930 1.00 51.44 231 HIS A O 1
ATOM 1782 N N . SER A 1 232 ? -1.616 9.597 2.183 1.00 34.19 232 SER A N 1
ATOM 1783 C CA . SER A 1 232 ? -1.674 9.910 3.621 1.00 34.19 232 SER A CA 1
ATOM 1784 C C . SER A 1 232 ? -0.574 9.178 4.424 1.00 34.19 232 SER A C 1
ATOM 1786 O O . SER A 1 232 ? -0.290 8.019 4.145 1.00 34.19 232 SER A O 1
ATOM 1788 N N . PRO A 1 233 ? 0.053 9.797 5.451 1.00 30.06 233 PRO A N 1
ATOM 1789 C CA . PRO A 1 233 ? 1.181 9.213 6.193 1.00 30.06 233 PRO A CA 1
ATOM 1790 C C . PRO A 1 233 ? 0.798 8.086 7.175 1.00 30.06 233 PRO A C 1
ATOM 1792 O O . PRO A 1 233 ? 1.522 7.849 8.147 1.00 30.06 233 PRO 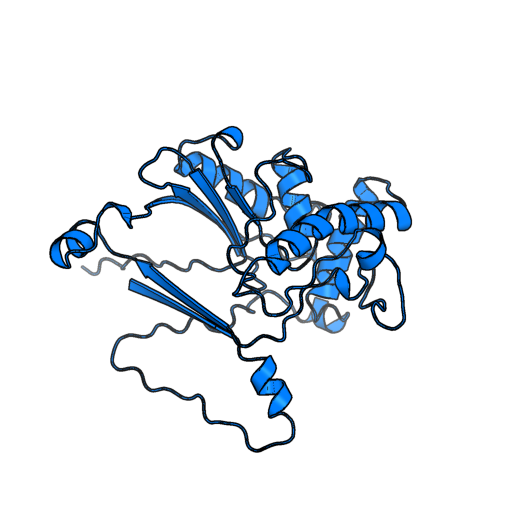A O 1
ATOM 1795 N N . ALA A 1 234 ? -0.323 7.391 6.991 1.00 28.52 234 ALA A N 1
ATOM 1796 C CA . ALA A 1 234 ? -0.828 6.441 7.977 1.00 28.52 234 ALA A CA 1
ATOM 1797 C C . ALA A 1 234 ? -0.143 5.062 7.886 1.00 28.52 234 ALA A C 1
ATOM 1799 O O . ALA A 1 234 ? -0.755 4.044 7.637 1.00 28.52 234 ALA A O 1
ATOM 1800 N N . ALA A 1 235 ? 1.133 5.024 8.275 1.00 28.61 235 ALA A N 1
ATOM 1801 C CA . ALA A 1 235 ? 1.911 3.813 8.533 1.00 28.61 235 ALA A CA 1
ATOM 1802 C C . ALA A 1 235 ? 2.033 2.871 7.321 1.00 28.61 235 ALA A C 1
ATOM 1804 O O . ALA A 1 235 ? 1.157 2.065 7.027 1.00 28.61 235 ALA A O 1
ATOM 1805 N N . CYS A 1 236 ? 3.219 2.884 6.708 1.00 24.56 236 CYS A N 1
ATOM 1806 C CA . CYS A 1 236 ? 3.722 1.755 5.935 1.00 24.56 236 CYS A CA 1
ATOM 1807 C C . CYS A 1 236 ? 3.684 0.498 6.829 1.00 24.56 236 CYS A C 1
ATOM 1809 O O . CYS A 1 236 ? 4.591 0.255 7.628 1.00 24.56 236 CYS A O 1
ATOM 1811 N N . ARG A 1 237 ? 2.576 -0.245 6.764 1.00 30.17 237 ARG A N 1
ATOM 1812 C CA . ARG A 1 237 ? 2.397 -1.561 7.370 1.00 30.17 237 ARG A CA 1
ATOM 1813 C C . ARG A 1 237 ? 2.601 -2.557 6.251 1.00 30.17 237 ARG A C 1
ATOM 1815 O O . ARG A 1 237 ? 1.693 -2.849 5.481 1.00 30.17 237 ARG A O 1
ATOM 1822 N N . THR A 1 238 ? 3.832 -3.012 6.114 1.00 24.20 238 THR A N 1
ATOM 1823 C CA . THR A 1 238 ? 4.165 -4.110 5.220 1.00 24.20 238 THR A CA 1
ATOM 1824 C C . THR A 1 238 ? 3.739 -5.416 5.885 1.00 24.20 238 THR A C 1
ATOM 1826 O O . THR A 1 238 ? 4.497 -5.995 6.652 1.00 24.20 238 THR A O 1
ATOM 1829 N N . SER A 1 239 ? 2.527 -5.878 5.600 1.00 24.98 239 SER A N 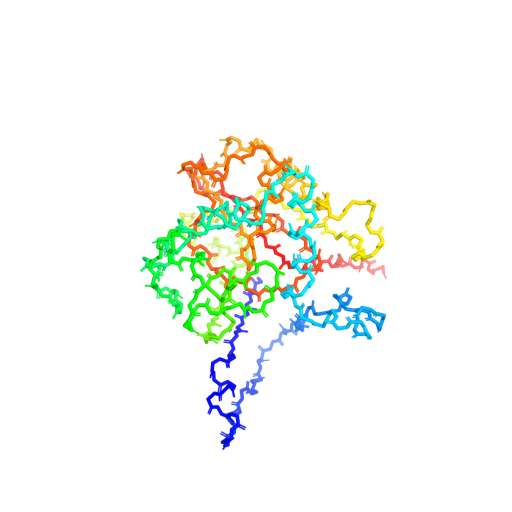1
ATOM 1830 C CA . SER A 1 239 ? 2.204 -7.305 5.582 1.00 24.98 239 SER A CA 1
ATOM 1831 C C . SER A 1 239 ? 1.795 -7.638 4.155 1.00 24.98 239 SER A C 1
ATOM 1833 O O . SER A 1 239 ? 0.951 -6.962 3.572 1.00 24.98 239 SER A O 1
ATOM 1835 N N . ALA A 1 240 ? 2.492 -8.585 3.534 1.00 25.58 240 ALA A N 1
ATOM 1836 C CA . ALA A 1 240 ? 2.027 -9.189 2.297 1.00 25.58 240 ALA A CA 1
ATOM 1837 C C . ALA A 1 240 ? 0.944 -10.188 2.706 1.00 25.58 240 ALA A C 1
ATOM 1839 O O . ALA A 1 240 ? 1.249 -11.152 3.395 1.00 25.58 240 ALA A O 1
ATOM 1840 N N . ASP A 1 241 ? -0.302 -9.919 2.340 1.00 32.22 241 ASP A N 1
ATOM 1841 C CA . ASP A 1 241 ? -1.436 -10.799 2.609 1.00 32.22 241 ASP A CA 1
ATOM 1842 C C . ASP A 1 241 ? -2.294 -10.902 1.342 1.00 32.22 241 ASP A C 1
ATOM 1844 O O . ASP A 1 241 ? -2.336 -9.990 0.511 1.00 32.22 241 ASP A O 1
ATOM 1848 N N . ARG A 1 242 ? -2.978 -12.032 1.192 1.00 31.92 242 ARG A N 1
ATOM 1849 C CA . ARG A 1 242 ? -3.999 -12.297 0.175 1.00 31.92 242 ARG A CA 1
ATOM 1850 C C . ARG A 1 242 ? -5.279 -11.495 0.409 1.00 31.92 242 ARG A C 1
ATOM 1852 O O . ARG A 1 242 ? -5.981 -11.196 -0.557 1.00 31.92 242 ARG A O 1
ATOM 1859 N N . ALA A 1 243 ? -5.580 -11.197 1.670 1.00 30.78 243 ALA A N 1
ATOM 1860 C CA . ALA A 1 243 ? -6.770 -10.484 2.110 1.00 30.78 243 ALA A CA 1
ATOM 1861 C C . ALA A 1 243 ? -6.618 -8.980 1.871 1.00 30.78 243 ALA A C 1
ATOM 1863 O O . ALA A 1 243 ? -5.768 -8.347 2.489 1.00 30.78 243 ALA A O 1
ATOM 1864 N N . THR A 1 244 ? -7.422 -8.387 0.984 1.00 34.94 244 THR A N 1
ATOM 1865 C CA . THR A 1 244 ? -7.523 -6.921 0.901 1.00 34.94 244 THR A CA 1
ATOM 1866 C C . THR A 1 244 ? -8.610 -6.456 1.856 1.00 34.94 244 THR A C 1
ATOM 1868 O O . THR A 1 244 ? -9.795 -6.501 1.533 1.00 34.94 244 THR A O 1
ATOM 1871 N N . THR A 1 245 ? -8.198 -5.981 3.023 1.00 33.19 245 THR A N 1
ATOM 1872 C CA . THR A 1 245 ? -9.080 -5.390 4.016 1.00 33.19 245 THR A CA 1
ATOM 1873 C C . THR A 1 245 ? -9.215 -3.893 3.762 1.00 33.19 245 THR A C 1
ATOM 1875 O O . THR A 1 245 ? -8.261 -3.127 3.892 1.00 33.19 245 THR A O 1
ATOM 1878 N N . THR A 1 246 ? -10.421 -3.450 3.415 1.00 39.97 246 THR A N 1
ATOM 1879 C CA . THR A 1 246 ? -10.732 -2.020 3.286 1.00 39.97 246 THR A CA 1
ATOM 1880 C C . THR A 1 246 ? -11.530 -1.552 4.492 1.00 39.97 246 THR A C 1
ATOM 1882 O O . THR A 1 246 ? -12.438 -2.244 4.947 1.00 39.97 246 THR A O 1
ATOM 1885 N N . HIS A 1 247 ? -11.215 -0.370 5.013 1.00 39.91 247 HIS A N 1
ATOM 1886 C CA . HIS A 1 247 ? -11.875 0.234 6.163 1.00 39.91 247 HIS A CA 1
ATOM 1887 C C . HIS A 1 247 ? -12.213 1.697 5.897 1.00 39.91 247 HIS A C 1
ATOM 1889 O O . HIS A 1 247 ? -11.326 2.504 5.642 1.00 39.91 247 HIS A O 1
ATOM 1895 N N . CYS A 1 248 ? -13.482 2.063 6.050 1.00 29.80 248 CYS A N 1
ATOM 1896 C CA . CYS A 1 248 ? -13.940 3.446 6.076 1.00 29.80 248 CYS A CA 1
ATOM 1897 C C . CYS A 1 248 ? -14.209 3.868 7.525 1.00 29.80 248 CYS A C 1
ATOM 1899 O O . CYS A 1 248 ? -15.051 3.291 8.214 1.00 29.80 248 CYS A O 1
ATOM 1901 N N . THR A 1 249 ? -13.495 4.882 8.005 1.00 35.31 249 THR A N 1
ATOM 1902 C CA . THR A 1 249 ? -13.628 5.446 9.355 1.00 35.31 249 THR A CA 1
ATOM 1903 C C . THR A 1 249 ? -14.086 6.893 9.283 1.00 35.31 249 THR A C 1
ATOM 1905 O O . THR A 1 249 ? -13.752 7.586 8.335 1.00 35.31 249 THR A O 1
ATOM 1908 N N . ALA A 1 250 ? -14.824 7.398 10.265 1.00 28.62 250 ALA A N 1
ATOM 1909 C CA . ALA A 1 250 ? -15.200 8.810 10.305 1.00 28.62 250 ALA A CA 1
ATOM 1910 C C . ALA A 1 250 ? -14.980 9.385 11.703 1.00 28.62 250 ALA A C 1
ATOM 1912 O O . ALA A 1 250 ? -15.130 8.706 12.722 1.00 28.62 250 ALA A O 1
ATOM 1913 N N . SER A 1 251 ? -14.580 10.654 11.735 1.00 30.33 251 SER A N 1
ATOM 1914 C CA . SER A 1 251 ? -14.516 11.464 12.952 1.00 30.33 251 SER A CA 1
ATOM 1915 C C . SER A 1 251 ? -15.873 12.153 13.168 1.00 30.33 251 SER A C 1
ATOM 1917 O O . SER A 1 251 ? -16.576 12.394 12.182 1.00 30.33 251 SER A O 1
ATOM 1919 N N . PRO A 1 252 ? -16.246 12.557 14.403 1.00 27.48 252 PRO A N 1
ATOM 1920 C CA . PRO A 1 252 ? -17.510 13.257 14.680 1.00 27.48 252 PRO A CA 1
ATOM 1921 C C . PRO A 1 252 ? -17.783 14.496 13.802 1.00 27.48 252 PRO A C 1
ATOM 1923 O O . PRO A 1 252 ? -18.921 14.947 13.686 1.00 27.48 252 PRO A O 1
ATOM 1926 N N . LYS A 1 253 ? -16.756 15.040 13.134 1.00 28.00 253 LYS A N 1
ATOM 1927 C CA . LYS A 1 253 ? -16.874 16.078 12.103 1.00 28.00 253 LYS A CA 1
ATOM 1928 C C . LYS A 1 253 ? -16.885 15.473 10.685 1.00 28.00 253 LYS A C 1
ATOM 1930 O O . LYS A 1 253 ? -15.900 15.593 9.974 1.00 28.00 253 LYS A O 1
ATOM 1935 N N . ARG A 1 254 ? -17.998 14.834 10.297 1.00 29.30 254 ARG A N 1
ATOM 1936 C CA . ARG A 1 254 ? -18.500 14.575 8.916 1.00 29.30 254 ARG A CA 1
ATOM 1937 C C . ARG A 1 254 ? -17.481 14.369 7.767 1.00 29.30 254 ARG A C 1
ATOM 1939 O O . ARG A 1 254 ? -17.714 14.868 6.671 1.00 29.30 254 ARG A O 1
ATOM 1946 N N . SER A 1 255 ? -16.391 13.631 7.959 1.00 34.78 255 SER A N 1
ATOM 1947 C CA . SER A 1 255 ? -15.555 13.197 6.831 1.00 34.78 255 SER A CA 1
ATOM 1948 C C . SER A 1 255 ? -15.116 11.745 7.000 1.00 34.78 255 SER A C 1
ATOM 1950 O O . SER A 1 255 ? -14.639 11.355 8.072 1.00 34.78 255 SER A O 1
ATOM 1952 N N . ALA A 1 256 ? -15.327 10.940 5.956 1.00 33.59 256 ALA A N 1
ATOM 1953 C CA . ALA A 1 256 ? -14.913 9.545 5.911 1.00 33.59 256 ALA A CA 1
ATOM 1954 C C . ALA A 1 256 ? -13.446 9.445 5.458 1.00 33.59 256 ALA A C 1
ATOM 1956 O O . ALA A 1 256 ? -13.009 10.141 4.546 1.00 33.59 256 ALA A O 1
ATOM 1957 N N . LYS A 1 257 ? -12.669 8.577 6.095 1.00 37.94 257 LYS A N 1
ATOM 1958 C CA . LYS A 1 257 ? -11.294 8.211 5.755 1.00 37.94 257 LYS A CA 1
ATOM 1959 C C . LYS A 1 257 ? -11.294 6.748 5.353 1.00 37.94 257 LYS A C 1
ATOM 1961 O O . LYS A 1 257 ? -11.731 5.921 6.150 1.00 37.94 257 LYS A O 1
ATOM 1966 N N . CYS A 1 258 ? -10.794 6.437 4.168 1.00 30.14 258 CYS A N 1
ATOM 1967 C CA . CYS A 1 258 ? -10.687 5.067 3.690 1.00 30.14 258 CYS A CA 1
ATOM 1968 C C . CYS A 1 258 ? -9.229 4.598 3.790 1.00 30.14 258 CYS A C 1
ATOM 1970 O O . CYS A 1 258 ? -8.321 5.305 3.354 1.00 30.14 258 CYS A O 1
ATOM 1972 N N . GLY A 1 259 ? -9.000 3.433 4.384 1.00 34.09 259 GLY A N 1
ATOM 1973 C CA . GLY A 1 259 ? -7.714 2.745 4.388 1.00 34.09 259 GLY A CA 1
ATOM 1974 C C . GLY A 1 259 ? -7.858 1.381 3.729 1.00 34.09 259 GLY A C 1
ATOM 1975 O O . GLY A 1 259 ? -8.817 0.671 4.025 1.00 34.09 259 GLY A O 1
ATOM 1976 N N . ILE A 1 260 ? -6.924 1.012 2.857 1.00 33.84 260 ILE A N 1
ATOM 1977 C CA . ILE A 1 260 ? -6.823 -0.339 2.298 1.00 33.84 260 ILE A CA 1
ATOM 1978 C C . ILE A 1 260 ? -5.552 -0.965 2.836 1.00 33.84 260 ILE A C 1
ATOM 1980 O O . ILE A 1 260 ? -4.450 -0.535 2.501 1.00 33.84 260 ILE A O 1
ATOM 1984 N N . PHE A 1 261 ? -5.718 -2.000 3.643 1.00 30.34 261 PHE A N 1
ATOM 1985 C CA . PHE A 1 261 ? -4.645 -2.816 4.178 1.00 30.34 261 PHE A CA 1
ATOM 1986 C C . PHE A 1 261 ? -4.728 -4.209 3.571 1.00 30.34 261 PHE A C 1
ATOM 1988 O O . PHE A 1 261 ? -5.793 -4.813 3.561 1.00 30.34 261 PHE A O 1
ATOM 1995 N N . GLN A 1 262 ? -3.607 -4.751 3.100 1.00 32.22 262 GLN A N 1
ATOM 1996 C CA . GLN A 1 262 ? -3.525 -6.195 2.911 1.00 32.22 262 GLN A CA 1
ATOM 1997 C C . GLN A 1 262 ? -3.271 -6.848 4.278 1.00 32.22 262 GLN A C 1
ATOM 1999 O O . GLN A 1 262 ? -2.207 -6.645 4.868 1.00 32.22 262 GLN A O 1
ATOM 2004 N N . GLY A 1 263 ? -4.268 -7.551 4.822 1.00 30.45 263 GLY A N 1
ATOM 2005 C CA . GLY A 1 263 ? -4.210 -8.163 6.152 1.00 30.45 263 GLY A CA 1
ATOM 2006 C C . GLY A 1 263 ? -5.482 -8.930 6.534 1.00 30.45 263 GLY A C 1
ATOM 2007 O O . GLY A 1 263 ? -6.586 -8.447 6.298 1.00 30.45 263 GLY A O 1
ATOM 2008 N N . ASN A 1 264 ? -5.316 -10.100 7.148 1.00 27.17 264 ASN A N 1
ATOM 2009 C CA . ASN A 1 264 ? -6.360 -11.070 7.478 1.00 27.17 264 ASN A CA 1
ATOM 2010 C C . ASN A 1 264 ? -7.228 -10.635 8.674 1.00 27.17 264 ASN A C 1
ATOM 2012 O O . ASN A 1 264 ? -6.715 -10.320 9.757 1.00 27.17 264 ASN A O 1
ATOM 2016 N N . SER A 1 265 ? -8.554 -10.702 8.528 1.00 31.16 265 SER A N 1
ATOM 2017 C CA . SER A 1 265 ? -9.511 -10.500 9.620 1.00 31.16 265 SER A CA 1
ATOM 2018 C C . SER A 1 265 ? -10.255 -11.794 9.974 1.00 31.16 265 SER A C 1
ATOM 2020 O O . SER A 1 265 ? -11.465 -11.918 9.825 1.00 31.16 265 SER A O 1
ATOM 2022 N N . ALA A 1 266 ? -9.548 -12.780 10.533 1.00 24.42 266 ALA A N 1
ATOM 2023 C CA . ALA A 1 266 ? -10.224 -13.928 11.135 1.00 24.42 266 ALA A CA 1
ATOM 2024 C C . ALA A 1 266 ? -11.017 -13.476 12.384 1.00 24.42 266 ALA A C 1
ATOM 2026 O O . ALA A 1 266 ? -10.454 -13.259 13.462 1.00 24.42 266 ALA A O 1
ATOM 2027 N N . TRP A 1 267 ? -12.333 -13.299 12.234 1.00 24.48 267 TRP A N 1
ATOM 2028 C CA . TRP A 1 267 ? -13.306 -13.251 13.326 1.00 24.48 267 TRP A CA 1
ATOM 2029 C C . TRP A 1 267 ? -14.197 -14.488 13.221 1.00 24.48 267 TRP A C 1
ATOM 2031 O O . TRP A 1 267 ? -15.045 -14.585 12.337 1.00 24.48 267 TRP A O 1
ATOM 2041 N N . SER A 1 268 ? -13.989 -15.453 14.117 1.00 22.00 268 SER A N 1
ATOM 2042 C CA . SER A 1 268 ? -14.925 -16.565 14.294 1.00 22.00 268 SER A CA 1
ATOM 2043 C C . SER A 1 268 ? -16.005 -16.142 15.297 1.00 22.00 268 SER A C 1
ATOM 2045 O O . SER A 1 268 ? -15.651 -15.742 16.411 1.00 22.00 268 SER A O 1
ATOM 2047 N N . PRO A 1 269 ? -17.308 -16.205 14.961 1.00 21.53 269 PRO A N 1
ATOM 2048 C CA . PRO A 1 269 ? -18.362 -15.968 15.939 1.00 21.53 269 PRO A CA 1
ATOM 2049 C C . PRO A 1 269 ? -18.306 -17.038 17.043 1.00 21.53 269 PRO A C 1
ATOM 2051 O O . PRO A 1 269 ? -17.970 -18.191 16.760 1.00 21.53 269 PRO A O 1
ATOM 2054 N N . PRO A 1 270 ? -18.657 -16.703 18.298 1.00 25.41 270 PRO A N 1
ATOM 2055 C CA . PRO A 1 270 ? -18.766 -17.703 19.348 1.00 25.41 270 PRO A CA 1
ATOM 2056 C C . PRO A 1 270 ? -19.842 -18.720 18.958 1.00 25.41 270 PRO A C 1
ATOM 2058 O O . PRO A 1 270 ? -21.004 -18.368 18.747 1.00 25.41 270 PRO A O 1
ATOM 2061 N N . THR A 1 271 ? -19.456 -19.992 18.870 1.00 27.19 271 THR A N 1
ATOM 2062 C CA . THR A 1 271 ? -20.399 -21.107 18.805 1.00 27.19 271 THR A CA 1
ATOM 2063 C C . THR A 1 271 ? -21.286 -21.046 20.042 1.00 27.19 271 THR A C 1
ATOM 2065 O O . THR A 1 271 ? -20.800 -21.202 21.164 1.00 27.19 271 THR A O 1
ATOM 2068 N N . ALA A 1 272 ? -22.580 -20.796 19.844 1.00 30.72 272 ALA A N 1
ATOM 2069 C CA . ALA A 1 272 ? -23.580 -20.924 20.889 1.00 30.72 272 ALA A CA 1
ATOM 2070 C C . ALA A 1 272 ? -23.665 -22.404 21.294 1.00 30.72 272 ALA A C 1
ATOM 2072 O O . ALA A 1 272 ? -24.276 -23.214 20.600 1.00 30.72 272 ALA A O 1
ATOM 2073 N N . GLY A 1 273 ? -22.984 -22.757 22.383 1.00 30.36 273 GLY A N 1
ATOM 2074 C CA . GLY A 1 273 ? -23.160 -24.036 23.055 1.00 30.36 273 GLY A CA 1
ATOM 2075 C C . GLY A 1 273 ? -24.469 -24.021 23.838 1.00 30.36 273 GLY A C 1
ATOM 2076 O O . GLY A 1 273 ? -24.654 -23.170 24.708 1.00 30.36 273 GLY A O 1
ATOM 2077 N N . SER A 1 274 ? -25.362 -24.935 23.465 1.00 32.09 274 SER A N 1
ATOM 2078 C CA . SER A 1 274 ? -26.538 -25.388 24.217 1.00 32.09 274 SER A CA 1
ATOM 2079 C C . SER A 1 274 ? -26.156 -26.129 25.491 1.00 32.09 274 SER A C 1
ATOM 2081 O O . SER A 1 274 ? -25.205 -26.941 25.389 1.00 32.09 274 SER A O 1
#

InterPro domains:
  IPR016039 Thiolase-like [G3DSA:3.40.47.10] (1-246)
  IPR016039 Thiolase-like [SSF53901] (158-228)

Solvent-accessible surface area (backbone atoms only — not comparable to full-atom values): 16053 Å² total; per-residue (Å²): 92,79,49,71,54,72,47,48,51,41,56,53,62,71,30,69,92,48,86,67,80,85,80,84,79,86,76,91,74,93,80,85,84,77,76,85,52,60,81,82,78,63,51,75,65,46,42,76,71,66,45,73,45,69,67,57,51,51,22,51,36,41,51,37,31,35,58,76,70,70,50,51,75,67,57,48,40,47,51,50,15,62,54,46,23,58,37,25,51,34,32,39,72,33,93,84,43,90,73,49,58,62,45,51,38,66,66,36,58,47,74,42,89,93,26,32,73,76,49,69,84,34,27,45,69,56,44,64,81,77,73,35,75,50,72,53,74,50,80,50,76,54,70,70,54,33,57,76,70,66,53,62,72,91,74,53,70,47,82,51,9,59,26,75,26,68,57,69,59,81,88,72,43,93,51,63,54,53,64,63,34,52,39,50,10,44,53,44,7,29,56,62,45,72,48,58,80,85,56,43,59,36,30,31,54,50,62,60,44,59,53,62,46,51,42,47,24,69,65,69,70,46,61,86,78,43,88,63,30,70,38,50,75,76,62,95,71,91,50,75,42,69,22,27,24,20,38,28,31,37,45,93,76,87,40,34,34,38,35,38,41,37,43,82,81,90,74,80,77,83,79,84,79,128

Radius of gyration: 20.1 Å; Cα contacts (8 Å, |Δi|>4): 396; chains: 1; bounding box: 53×42×56 Å

Sequence (274 aa):
MMIFGSENTSSIRYFADRDKPDHSDTVEGSLEDRGFGYDGLFDDYTVAHGLIGAPAQYGLLENARRARLGLSVADYRREMGELFAPFTKVAAKNPFASSPVERSVDELITVTESNRMICDPYPRLLVARDQVNQGAAALLMSVAAARRLGVPEERWVFLHGHADMVDQPLLDRLDLTYNSASVLAVQEALAVAGVGIDDVSTFDLYSCFPVPVFNFCDGTQLATDDPRGSHSPAACRTSADRATTTHCTASPKRSAKCGIFQGNSAWSPPTAGS

Mean predicted aligned error: 9.1 Å

Foldseek 3Di:
DKDKDWAALQLCVVCVVHDHDDPDDDDPDDDDDPPQQCPPLDDPVCVVVVVPDPVVLVLVLLVLLCVVVVHDLLVSLLVLLVLCQLLLCQLLPDPQRPDNHRDHSCRQRDDDPVQHDPDPPGTPSQADDSNDTDMDMDDDDDPVVCVVVVPDQQPDKDFQFKFKFFFDRCVPDPGSNATPRLLVRVVRRCVSSVHAPVLAQAEAEQRSHCSSVVNNCVSNVPDSVHPSDNRHPPDNPDRDHRIFMWTWMDGPPRGIHIYTDRDDDDDDDDDPDD

Nearest PDB structures (foldseek):
  4egv-assembly3_C  TM=9.872E-01  e=7.315E-24  Mycolicibacterium smegmatis MC2 155
  4egv-assembly2_B  TM=9.882E-01  e=1.113E-23  Mycolicibacterium smegmatis MC2 155
  4egv-assembly1_A  TM=9.874E-01  e=2.429E-23  Mycolicibacterium smegmatis MC2 155
  4egv-assembly5_E  TM=9.869E-01  e=2.908E-23  Mycolicibacterium smegmatis MC2 155
  4egv-assembly4_D  TM=9.794E-01  e=2.375E-22  Mycolicibacterium smegmatis MC2 155

pLDDT: mean 80.38, std 22.98, range [21.53, 98.38]

Secondary structure (DSSP, 8-state):
-EEEEEE-HHHHHHTTTSPPPP-----SS---------TTS--HHHHHTTTTSHHHHHHHHHHHHHHHHT--HHHHHHHHHHHHHHHHHHHTT-TT-SS-----HHHHHS--STT-EEETTEEGGGS------EEEEEE---HHHHHHTT--GGG--EEEEEEEEEPPPGGG-S-SS--HHHHHHHHHHHHHHT--GGGEEEEEE--SSHHHHHHHHHHHT--TT-TT-SB--S-------SEEEEEEEEETTTEEEEEEEE-----PPP----